Protein AF-A0AAV4QQ43-F1 (afdb_monomer)

Organism: NCBI:txid1538125

Sequence (217 aa):
MLLSSNAGPDELKKLVRGGVPEKLRGRVWSALYRMKVHDMREAKGPNYFQNLCSRTAEAEIPENHKRQISLDLLRTMPNNIQFCDRNSEGIQKMQSVLHAFCLHNPQLGYCQGMNFLVGMMLLFVDAEDAFWCLVAIVERYFPSSYFDQNLIGAQADQELLKDLLRNKLPKISAHLAALDIELSTVTLNWFLSLFIDSVPIEAGKAFSHQRQAELVE

Structure (mmCIF, N/CA/C/O backbone):
data_AF-A0AAV4QQ43-F1
#
_entry.id   AF-A0AAV4QQ43-F1
#
loop_
_atom_site.group_PDB
_atom_site.id
_atom_site.type_symbol
_atom_site.label_atom_id
_atom_site.label_alt_id
_atom_site.label_comp_id
_atom_site.label_asym_id
_atom_site.label_entity_id
_atom_site.label_seq_id
_atom_site.pdbx_PDB_ins_code
_atom_site.Cartn_x
_atom_site.Cartn_y
_atom_site.Cartn_z
_atom_site.occupancy
_atom_site.B_iso_or_equiv
_atom_site.auth_seq_id
_atom_site.auth_comp_id
_atom_site.auth_asym_id
_atom_site.auth_atom_id
_atom_site.pdbx_PDB_model_num
ATOM 1 N N . MET A 1 1 ? -26.957 -2.955 -13.626 1.00 37.84 1 MET A N 1
ATOM 2 C CA . MET A 1 1 ? -26.123 -4.175 -13.697 1.00 37.84 1 MET A CA 1
ATOM 3 C C . MET A 1 1 ? -25.577 -4.486 -12.317 1.00 37.84 1 MET A C 1
ATOM 5 O O . MET A 1 1 ? -24.445 -4.160 -11.984 1.00 37.84 1 MET A O 1
ATOM 9 N N . LEU A 1 2 ? -26.438 -5.033 -11.466 1.00 37.88 2 LEU A N 1
ATOM 10 C CA . LEU A 1 2 ? -25.998 -5.698 -10.247 1.00 37.88 2 LEU A CA 1
ATOM 11 C C . LEU A 1 2 ? -25.352 -7.007 -10.699 1.00 37.88 2 LEU A C 1
ATOM 13 O O . LEU A 1 2 ? -25.897 -7.647 -11.593 1.00 37.88 2 LEU A O 1
ATOM 17 N N . LEU A 1 3 ? -24.184 -7.339 -10.148 1.00 41.16 3 LEU A N 1
ATOM 18 C CA . LEU A 1 3 ? -23.523 -8.624 -10.360 1.00 41.16 3 LEU A CA 1
ATOM 19 C C . LEU A 1 3 ? -24.567 -9.720 -10.114 1.00 41.16 3 LEU A C 1
ATOM 21 O O . LEU A 1 3 ? -24.942 -9.963 -8.968 1.00 41.16 3 LEU A O 1
ATOM 25 N N . SER A 1 4 ? -25.096 -10.309 -11.188 1.00 42.97 4 SER A N 1
ATOM 26 C CA . SER A 1 4 ? -25.900 -11.517 -11.083 1.00 42.97 4 SER A CA 1
ATOM 27 C C . SER A 1 4 ? -25.021 -12.551 -10.402 1.00 42.97 4 SER A C 1
ATOM 29 O O . SER A 1 4 ? -23.839 -12.670 -10.732 1.00 42.97 4 SER A O 1
ATOM 31 N N . SER A 1 5 ? -25.602 -13.267 -9.453 1.00 49.34 5 SER A N 1
ATOM 32 C CA . SER A 1 5 ? -25.013 -14.214 -8.503 1.00 49.34 5 SER A CA 1
ATOM 33 C C . SER A 1 5 ? -24.246 -15.406 -9.112 1.00 49.34 5 SER A C 1
ATOM 35 O O . SER A 1 5 ? -24.021 -16.388 -8.421 1.00 49.34 5 SER A O 1
ATOM 37 N N . ASN A 1 6 ? -23.825 -15.333 -10.378 1.00 51.91 6 ASN A N 1
ATOM 38 C CA . ASN A 1 6 ? -23.130 -16.391 -11.107 1.00 51.91 6 ASN A CA 1
ATOM 39 C C . ASN A 1 6 ? -22.129 -15.881 -12.169 1.00 51.91 6 ASN A C 1
ATOM 41 O O . ASN A 1 6 ? -21.869 -16.566 -13.156 1.00 51.91 6 ASN A O 1
ATOM 45 N N . ALA A 1 7 ? -21.551 -14.684 -12.012 1.00 60.22 7 ALA A N 1
ATOM 46 C CA . ALA A 1 7 ? -20.398 -14.318 -12.840 1.00 60.22 7 ALA A CA 1
ATOM 47 C C . ALA A 1 7 ? -19.213 -15.227 -12.468 1.00 60.22 7 ALA A C 1
ATOM 49 O O . ALA A 1 7 ? -18.654 -15.111 -11.377 1.00 60.22 7 ALA A O 1
ATOM 50 N N . GLY A 1 8 ? -18.857 -16.154 -13.361 1.00 75.50 8 GLY A N 1
ATOM 51 C CA . GLY A 1 8 ? -17.698 -17.024 -13.174 1.00 75.50 8 GLY A CA 1
ATOM 52 C C . GLY A 1 8 ? -16.390 -16.224 -13.048 1.00 75.50 8 GLY A C 1
ATOM 53 O O . GLY A 1 8 ? -16.340 -15.053 -13.445 1.00 75.50 8 GLY A O 1
ATOM 54 N N . PRO A 1 9 ? -15.304 -16.835 -12.535 1.00 81.81 9 PRO A N 1
ATOM 55 C CA . PRO A 1 9 ? -14.030 -16.149 -12.299 1.00 81.81 9 PRO A CA 1
ATOM 56 C C . PRO A 1 9 ? -13.484 -15.386 -13.515 1.00 81.81 9 PRO A C 1
ATOM 58 O O . PRO A 1 9 ? -12.873 -14.331 -13.355 1.00 81.81 9 PRO A O 1
ATOM 61 N N . ASP A 1 10 ? -13.718 -15.889 -14.727 1.00 88.56 10 ASP A N 1
ATOM 62 C CA . ASP A 1 10 ? -13.221 -15.270 -15.958 1.00 88.56 10 ASP A CA 1
ATOM 63 C C . ASP A 1 10 ? -14.037 -14.052 -16.392 1.00 88.56 10 ASP A C 1
ATOM 65 O O . ASP A 1 10 ? -13.456 -13.048 -16.811 1.00 88.56 10 ASP A O 1
ATOM 69 N N . GLU A 1 11 ? -15.357 -14.081 -16.200 1.00 89.56 11 GLU A N 1
ATOM 70 C CA . GLU A 1 11 ? -16.207 -12.916 -16.453 1.00 89.56 11 GLU A CA 1
ATOM 71 C C . GLU A 1 11 ? -15.900 -11.800 -15.449 1.00 89.56 11 GLU A C 1
ATOM 73 O O . GLU A 1 11 ? -15.738 -10.640 -15.827 1.00 89.56 11 GLU A O 1
ATOM 78 N N . LEU A 1 12 ? -15.697 -12.147 -14.173 1.00 87.56 12 LEU A N 1
ATOM 79 C CA . LEU A 1 12 ? -15.273 -11.179 -13.163 1.00 87.56 12 LEU A CA 1
AT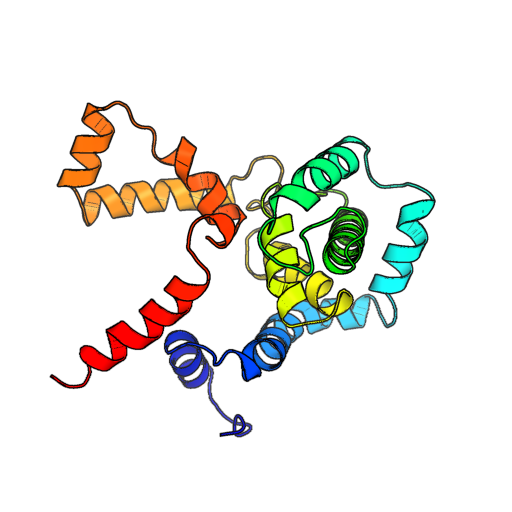OM 80 C C . LEU A 1 12 ? -13.918 -10.547 -13.520 1.00 87.56 12 LEU A C 1
ATOM 82 O O . LEU A 1 12 ? -13.778 -9.325 -13.468 1.00 87.56 12 LEU A O 1
ATOM 86 N N . LYS A 1 13 ? -12.928 -11.351 -13.935 1.00 88.12 13 LYS A N 1
ATOM 87 C CA . LYS A 1 13 ? -11.629 -10.839 -14.407 1.00 88.12 13 LYS A CA 1
ATOM 88 C C . LYS A 1 13 ? -11.791 -9.898 -15.598 1.00 88.12 13 LYS A C 1
ATOM 90 O O . LYS A 1 13 ? -11.116 -8.871 -15.647 1.00 88.12 13 LYS A O 1
ATOM 95 N N . LYS A 1 14 ? -12.653 -10.237 -16.561 1.00 91.25 14 LYS A N 1
ATOM 96 C CA . LYS A 1 14 ? -12.926 -9.405 -17.740 1.00 91.25 14 LYS A CA 1
ATOM 97 C C . LYS A 1 14 ? -13.518 -8.054 -17.336 1.00 91.25 14 LYS A C 1
ATOM 99 O O . LYS A 1 14 ? -12.998 -7.025 -17.759 1.00 91.25 14 LYS A O 1
ATOM 104 N N . LEU A 1 15 ? -14.528 -8.053 -16.466 1.00 90.69 15 LEU A N 1
ATOM 105 C CA . LEU A 1 15 ? -15.160 -6.832 -15.958 1.00 90.69 15 LEU A CA 1
ATOM 106 C C . LEU A 1 15 ? -14.171 -5.953 -15.183 1.00 90.69 15 LEU A C 1
ATOM 108 O O . LEU A 1 15 ? -14.096 -4.754 -15.430 1.00 90.69 15 LEU A O 1
ATOM 112 N N . VAL A 1 16 ? -13.361 -6.539 -14.296 1.00 89.81 16 VAL A N 1
ATOM 113 C CA . VAL A 1 16 ? -12.353 -5.790 -13.524 1.00 89.81 16 VAL A CA 1
ATOM 114 C C . VAL A 1 16 ? -11.288 -5.178 -14.439 1.00 89.81 16 VAL A C 1
ATOM 116 O O . VAL A 1 16 ? -10.926 -4.019 -14.250 1.00 89.81 16 VAL A O 1
ATOM 119 N N . ARG A 1 17 ? -10.825 -5.905 -15.466 1.00 88.62 17 ARG A N 1
ATOM 120 C CA . ARG A 1 17 ? -9.867 -5.388 -16.464 1.00 88.62 17 ARG A CA 1
ATOM 121 C C . ARG A 1 17 ? -10.441 -4.282 -17.348 1.00 88.62 17 ARG A C 1
ATOM 123 O O . ARG A 1 17 ? -9.666 -3.496 -17.880 1.00 88.62 17 ARG A O 1
ATOM 130 N N . GLY A 1 18 ? -11.764 -4.225 -17.505 1.00 89.75 18 GLY A N 1
ATOM 131 C CA . GLY A 1 18 ? -12.458 -3.109 -18.153 1.00 89.75 18 GLY A CA 1
ATOM 132 C C . GLY A 1 18 ? -12.529 -1.843 -17.290 1.00 89.75 18 GLY A C 1
ATOM 133 O O . GLY A 1 18 ? -12.877 -0.780 -17.794 1.00 89.75 18 GLY A O 1
ATOM 134 N N . GLY A 1 19 ? -12.169 -1.944 -16.008 1.00 87.94 19 GLY A N 1
ATOM 135 C CA . GLY A 1 19 ? -12.249 -0.863 -15.036 1.00 87.94 19 GLY A CA 1
ATOM 136 C C . GLY A 1 19 ? -13.518 -0.945 -14.189 1.00 87.94 19 GLY A C 1
ATOM 137 O O . GLY A 1 19 ? -14.623 -1.169 -14.680 1.00 87.94 19 GLY A O 1
ATOM 138 N N . VAL A 1 20 ? -13.363 -0.734 -12.881 1.00 89.19 20 VAL A N 1
ATOM 139 C CA . VAL A 1 20 ? -14.492 -0.675 -11.945 1.00 89.19 20 VAL A CA 1
ATOM 140 C C . VAL A 1 20 ? -14.983 0.775 -11.843 1.00 89.19 20 VAL A C 1
ATOM 142 O O . VAL A 1 20 ? -14.191 1.646 -11.451 1.00 89.19 20 VAL A O 1
ATOM 145 N N . PRO A 1 21 ? -16.271 1.054 -12.143 1.00 91.31 21 PRO A N 1
ATOM 146 C CA . PRO A 1 21 ? -16.844 2.388 -11.994 1.00 91.31 21 PRO A CA 1
ATOM 147 C C . PRO A 1 21 ? -16.651 2.927 -10.580 1.00 91.31 21 PRO A C 1
ATOM 149 O O . PRO A 1 21 ? -16.848 2.198 -9.611 1.00 91.31 21 PRO A O 1
ATOM 152 N N . GLU A 1 22 ? -16.321 4.213 -10.457 1.00 87.38 22 GLU A N 1
ATOM 153 C CA . GLU A 1 22 ? -15.934 4.846 -9.188 1.00 87.38 22 GLU A CA 1
ATOM 154 C C . GLU A 1 22 ? -16.936 4.587 -8.053 1.00 87.38 22 GLU A C 1
ATOM 156 O O . GLU A 1 22 ? -16.565 4.088 -6.995 1.00 87.38 22 GLU A O 1
ATOM 161 N N . LYS A 1 23 ? -18.231 4.781 -8.333 1.00 90.19 23 LYS A N 1
ATOM 162 C CA . LYS A 1 23 ? -19.339 4.553 -7.387 1.00 90.19 23 LYS A CA 1
ATOM 163 C C . LYS A 1 23 ? -19.478 3.100 -6.915 1.00 90.19 23 LYS A C 1
ATOM 165 O O . LYS A 1 23 ? -20.170 2.836 -5.939 1.00 90.19 23 LYS A O 1
ATOM 170 N N . LEU A 1 24 ? -18.877 2.149 -7.630 1.00 92.75 24 LEU A N 1
ATOM 171 C CA . LEU A 1 24 ? -18.920 0.721 -7.315 1.00 92.75 24 LEU A CA 1
ATOM 172 C C . LEU A 1 24 ? -17.616 0.211 -6.692 1.00 92.75 24 LEU A C 1
ATOM 174 O O . LEU A 1 24 ? -17.612 -0.918 -6.203 1.00 92.75 24 LEU A O 1
ATOM 178 N N . ARG A 1 25 ? -16.536 1.008 -6.685 1.00 93.25 25 ARG A N 1
ATOM 179 C CA . ARG A 1 25 ? -15.206 0.583 -6.216 1.00 93.25 25 ARG A CA 1
ATOM 180 C C . ARG A 1 25 ? -15.238 0.072 -4.790 1.00 93.25 25 ARG A C 1
ATOM 182 O O . ARG A 1 25 ? -14.860 -1.074 -4.591 1.00 93.25 25 ARG A O 1
ATOM 189 N N . GLY A 1 26 ? -15.781 0.850 -3.849 1.00 94.19 26 GLY A N 1
ATOM 190 C CA . GLY A 1 26 ? -15.900 0.430 -2.448 1.00 94.19 26 GLY A CA 1
ATOM 191 C C . GLY A 1 26 ? -16.557 -0.946 -2.329 1.00 94.19 26 GLY A C 1
ATOM 192 O O . GLY A 1 26 ? -15.949 -1.887 -1.840 1.00 94.19 26 GLY A O 1
ATOM 193 N N . ARG A 1 27 ? -17.743 -1.131 -2.923 1.00 94.56 27 ARG A N 1
ATOM 194 C CA . ARG A 1 27 ? -18.465 -2.412 -2.850 1.00 94.56 27 ARG A CA 1
ATOM 195 C C . ARG A 1 27 ? -17.717 -3.578 -3.508 1.00 94.56 27 ARG A C 1
ATOM 197 O O . ARG A 1 27 ? -17.680 -4.672 -2.950 1.00 94.56 27 ARG A O 1
ATOM 204 N N . VAL A 1 28 ? -17.181 -3.374 -4.712 1.00 94.25 28 VAL A N 1
ATOM 205 C CA . VAL A 1 28 ? -16.514 -4.437 -5.481 1.00 94.25 28 VAL A CA 1
ATOM 206 C C . VAL A 1 28 ? -15.187 -4.815 -4.833 1.00 94.25 28 VAL A C 1
ATOM 208 O O . VAL A 1 28 ? -14.933 -5.998 -4.626 1.00 94.25 28 VAL A O 1
ATOM 211 N N . TRP A 1 29 ? -14.359 -3.838 -4.471 1.00 94.88 29 TRP A N 1
ATOM 212 C CA . TRP A 1 29 ? -13.074 -4.088 -3.823 1.00 94.88 29 TRP A CA 1
ATOM 213 C C . TRP A 1 29 ? -13.265 -4.728 -2.450 1.00 94.88 29 TRP A C 1
ATOM 215 O O . TRP A 1 29 ? -12.594 -5.722 -2.175 1.00 94.88 29 TRP A O 1
ATOM 225 N N . SER A 1 30 ? -14.249 -4.274 -1.661 1.00 96.19 30 SER A N 1
ATOM 226 C CA . SER A 1 30 ? -14.640 -4.935 -0.411 1.00 96.19 30 SER A CA 1
ATOM 227 C C . SER A 1 30 ? -14.998 -6.392 -0.595 1.00 96.19 30 SER A C 1
ATOM 229 O O . SER A 1 30 ? -14.497 -7.230 0.148 1.00 96.19 30 SER A O 1
ATOM 231 N N . ALA A 1 31 ? -15.800 -6.735 -1.601 1.00 95.06 31 ALA A N 1
ATOM 232 C CA . ALA A 1 31 ? -16.095 -8.137 -1.874 1.00 95.06 31 ALA A CA 1
ATOM 233 C C . ALA A 1 31 ? -14.814 -8.942 -2.176 1.00 95.06 31 ALA A C 1
ATOM 235 O O . ALA A 1 31 ? -14.636 -10.031 -1.636 1.00 95.06 31 ALA A O 1
ATOM 236 N N . LEU A 1 32 ? -13.894 -8.393 -2.978 1.00 93.62 32 LEU A N 1
ATOM 237 C CA . LEU A 1 32 ? -12.661 -9.078 -3.377 1.00 93.62 32 LEU A CA 1
ATOM 238 C C . LEU A 1 32 ? -11.711 -9.347 -2.204 1.00 93.62 32 LEU A C 1
ATOM 240 O O . LEU A 1 32 ? -11.311 -10.496 -2.010 1.00 93.62 32 LEU A O 1
ATOM 244 N N . TYR A 1 33 ? -11.348 -8.330 -1.413 1.00 95.44 33 TYR A N 1
ATOM 245 C CA . TYR A 1 33 ? -10.415 -8.551 -0.302 1.00 95.44 33 TYR A CA 1
ATOM 246 C C . TYR A 1 33 ? -11.069 -9.311 0.854 1.00 95.44 33 TYR A C 1
ATOM 248 O O . TYR A 1 33 ? -10.410 -10.161 1.445 1.00 95.44 33 TYR A O 1
ATOM 256 N N . ARG A 1 34 ? -12.367 -9.110 1.145 1.00 95.88 34 ARG A N 1
ATOM 257 C CA . ARG A 1 34 ? -13.051 -9.843 2.229 1.00 95.88 34 ARG A CA 1
ATOM 258 C C . ARG A 1 34 ? -13.096 -11.345 1.972 1.00 95.88 34 ARG A C 1
ATOM 260 O O . ARG A 1 34 ? -12.961 -12.100 2.925 1.00 95.88 34 ARG A O 1
ATOM 267 N N . MET A 1 35 ? -13.219 -11.784 0.715 1.00 94.44 35 MET A N 1
ATOM 268 C CA . MET A 1 35 ? -13.095 -13.208 0.376 1.00 94.44 35 MET A CA 1
ATOM 269 C C . MET A 1 35 ? -11.704 -13.766 0.705 1.00 94.44 35 MET A C 1
ATOM 271 O O . MET A 1 35 ? -11.591 -14.928 1.076 1.00 94.44 35 MET A O 1
ATOM 275 N N . LYS A 1 36 ? -10.641 -12.962 0.572 1.00 95.81 36 LYS A N 1
ATOM 276 C CA . LYS A 1 36 ? -9.261 -13.399 0.840 1.00 95.81 36 LYS A CA 1
ATOM 277 C C . LYS A 1 36 ? -8.899 -13.478 2.315 1.00 95.81 36 LYS A C 1
ATOM 279 O O . LYS A 1 36 ? -7.996 -14.233 2.651 1.00 95.81 36 LYS A O 1
ATOM 284 N N . VAL A 1 37 ? -9.573 -12.706 3.162 1.00 97.56 37 VAL A N 1
ATOM 285 C CA . VAL A 1 37 ? -9.326 -12.679 4.613 1.00 97.56 37 VAL A CA 1
ATOM 286 C C . VAL A 1 37 ? -10.486 -13.262 5.421 1.00 97.56 37 VAL A C 1
ATOM 288 O O . VAL A 1 37 ? -10.547 -13.048 6.626 1.00 97.56 37 VAL A O 1
ATOM 291 N N . HIS A 1 38 ? -11.430 -13.960 4.782 1.00 96.75 38 HIS A N 1
ATOM 292 C CA . HIS A 1 38 ? -12.645 -14.465 5.431 1.00 96.75 38 HIS A CA 1
ATOM 293 C C . HIS A 1 38 ? -12.333 -15.334 6.654 1.00 96.75 38 HIS A C 1
ATOM 295 O O . HIS A 1 38 ? -12.799 -15.046 7.752 1.00 96.75 38 HIS A O 1
ATOM 301 N N . ASP A 1 39 ? -11.481 -16.339 6.463 1.00 97.50 39 ASP A N 1
ATOM 302 C CA . ASP A 1 39 ? -10.992 -17.252 7.497 1.00 97.50 39 ASP A CA 1
ATOM 303 C C . ASP A 1 39 ? -10.347 -16.505 8.673 1.00 97.50 39 ASP A C 1
ATOM 305 O O . ASP A 1 39 ? -10.613 -16.794 9.838 1.00 97.50 39 ASP A O 1
ATOM 309 N N . MET A 1 40 ? -9.530 -15.492 8.378 1.00 97.31 40 MET A N 1
ATOM 310 C CA . MET A 1 40 ? -8.855 -14.697 9.399 1.00 97.31 40 MET A CA 1
ATOM 311 C C . MET A 1 40 ? -9.832 -13.805 10.167 1.00 97.31 40 MET A C 1
ATOM 313 O O . MET A 1 40 ? -9.714 -13.678 11.384 1.00 97.31 40 MET A O 1
ATOM 317 N N . ARG A 1 41 ? -10.809 -13.201 9.482 1.00 97.00 41 ARG A N 1
ATOM 318 C CA . ARG A 1 41 ? -11.848 -12.381 10.119 1.00 97.00 41 ARG A CA 1
ATOM 319 C C . ARG A 1 41 ? -12.712 -13.217 11.055 1.00 97.00 41 ARG A C 1
ATOM 321 O O . ARG A 1 41 ? -12.979 -12.777 12.169 1.00 97.00 41 ARG A O 1
ATOM 328 N N . GLU A 1 42 ? -13.089 -14.425 10.641 1.00 97.00 42 GLU A N 1
ATOM 329 C CA . GLU A 1 42 ? -13.808 -15.368 11.503 1.00 97.00 42 GLU A CA 1
ATOM 330 C C . GLU A 1 42 ? -12.970 -15.774 12.717 1.00 97.00 42 GLU A C 1
ATOM 332 O O . GLU A 1 42 ? -13.455 -15.708 13.844 1.00 97.00 42 GLU A O 1
ATOM 337 N N . ALA A 1 43 ? -11.694 -16.114 12.512 1.00 97.88 43 ALA A N 1
ATOM 338 C CA . ALA A 1 43 ? -10.804 -16.534 13.591 1.00 97.88 43 ALA A CA 1
ATOM 339 C C . ALA A 1 43 ? -10.509 -15.420 14.612 1.00 97.88 43 ALA A C 1
ATOM 341 O O . ALA A 1 43 ? -10.364 -15.696 15.802 1.00 97.88 43 ALA A O 1
ATOM 342 N N . LYS A 1 44 ? -10.392 -14.161 14.167 1.00 97.19 44 LYS A N 1
ATOM 343 C CA . LYS A 1 44 ? -10.151 -13.007 15.052 1.00 97.19 44 LYS A CA 1
ATOM 344 C C . LYS A 1 44 ? -11.422 -12.501 15.738 1.00 97.19 44 LYS A C 1
ATOM 346 O O . LYS A 1 44 ? -11.321 -11.874 16.791 1.00 97.19 44 LYS A O 1
ATOM 351 N N . GLY A 1 45 ? -12.588 -12.791 15.167 1.00 96.12 45 GLY A N 1
ATOM 352 C CA . GLY A 1 45 ? -13.881 -12.420 15.719 1.00 96.12 45 GLY A CA 1
ATOM 353 C C . GLY A 1 45 ? -14.249 -10.941 15.529 1.00 96.12 45 GLY A C 1
ATOM 354 O O . GLY A 1 45 ? -13.505 -10.157 14.928 1.00 96.12 45 GLY A O 1
ATOM 355 N N . PRO A 1 46 ? -15.436 -10.547 16.022 1.00 94.50 46 PRO A N 1
ATOM 356 C CA . PRO A 1 46 ? -15.932 -9.183 15.898 1.00 94.50 46 PRO A CA 1
ATOM 357 C C . PRO A 1 46 ? -15.092 -8.200 16.722 1.00 94.50 46 PRO A C 1
ATOM 359 O O . PRO A 1 46 ? -14.481 -8.562 17.727 1.00 94.50 46 PRO A O 1
ATOM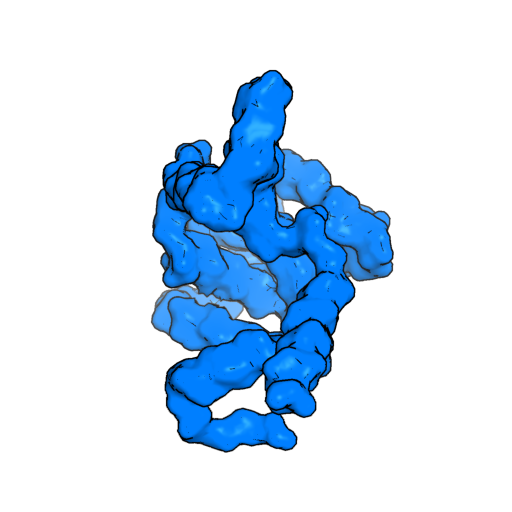 362 N N . ASN A 1 47 ? -15.111 -6.929 16.321 1.00 95.94 47 ASN A N 1
ATOM 363 C CA . ASN A 1 47 ? -14.416 -5.822 16.988 1.00 95.94 47 ASN A CA 1
ATOM 364 C C . ASN A 1 47 ? -12.880 -5.940 17.037 1.00 95.94 47 ASN A C 1
ATOM 366 O O . ASN A 1 47 ? -12.229 -5.223 17.798 1.00 95.94 47 ASN A O 1
ATOM 370 N N . TYR A 1 48 ? -12.275 -6.837 16.250 1.00 97.69 48 TYR A N 1
ATOM 371 C CA . TYR A 1 48 ? -10.828 -7.056 16.276 1.00 97.69 48 TYR A CA 1
ATOM 372 C C . TYR A 1 48 ? -10.036 -5.775 15.986 1.00 97.69 48 TYR A C 1
ATOM 374 O O . TYR A 1 48 ? -9.121 -5.436 16.733 1.00 97.69 48 TYR A O 1
ATOM 382 N N . PHE A 1 49 ? -10.423 -5.025 14.952 1.00 97.50 49 PHE A N 1
ATOM 383 C CA . PHE A 1 49 ? -9.778 -3.760 14.604 1.00 97.50 49 PHE A CA 1
ATOM 384 C C . PHE A 1 49 ? -9.918 -2.714 15.719 1.00 97.50 49 PHE A C 1
ATOM 386 O O . PHE A 1 49 ? -8.946 -2.067 16.093 1.00 97.50 49 PHE A O 1
ATOM 393 N N . GLN A 1 50 ? -11.104 -2.592 16.310 1.00 96.12 50 GLN A N 1
ATOM 394 C CA . GLN A 1 50 ? -11.397 -1.664 17.400 1.00 96.12 50 GLN A CA 1
ATOM 395 C C . GLN A 1 50 ? -10.555 -1.992 18.643 1.00 96.12 50 GLN A C 1
ATOM 397 O O . GLN A 1 50 ? -10.006 -1.085 19.266 1.00 96.12 50 GLN A O 1
ATOM 402 N N . ASN A 1 51 ? -10.387 -3.282 18.950 1.00 95.25 51 ASN A N 1
ATOM 403 C CA . ASN A 1 51 ? -9.521 -3.762 20.029 1.00 95.25 51 ASN A CA 1
ATOM 404 C C . ASN A 1 51 ? -8.033 -3.492 19.754 1.00 95.25 51 ASN A C 1
ATOM 406 O O . ASN A 1 51 ? -7.271 -3.241 20.684 1.00 95.25 51 ASN A O 1
ATOM 410 N N . LEU A 1 52 ? -7.593 -3.548 18.493 1.00 95.25 52 LEU A N 1
ATOM 411 C CA . LEU A 1 52 ? -6.240 -3.119 18.132 1.00 95.25 52 LEU A CA 1
ATOM 412 C C . LEU A 1 52 ? -6.090 -1.610 18.338 1.00 95.25 52 LEU A C 1
ATOM 414 O O . LEU A 1 52 ? -5.134 -1.183 18.978 1.00 95.25 52 LEU A O 1
ATOM 418 N N . CYS A 1 53 ? -7.051 -0.814 17.863 1.00 94.06 53 CYS A N 1
ATOM 419 C CA . CYS A 1 53 ? -7.047 0.641 17.996 1.00 94.06 53 CYS A CA 1
ATOM 420 C C . CYS A 1 53 ? -6.980 1.101 19.457 1.00 94.06 53 CYS A C 1
ATOM 422 O O . CYS A 1 53 ? -6.168 1.972 19.766 1.00 94.06 53 CYS A O 1
ATOM 424 N N . SER A 1 54 ? -7.759 0.507 20.368 1.00 91.31 54 SER A N 1
ATOM 425 C CA . SER A 1 54 ? -7.726 0.874 21.794 1.00 91.31 54 SER A CA 1
ATOM 426 C C . SER A 1 54 ? -6.358 0.627 22.437 1.00 91.31 54 SER A C 1
ATOM 428 O O . SER A 1 54 ? -5.900 1.434 23.240 1.00 91.31 54 SER A O 1
ATOM 430 N N . ARG A 1 55 ? -5.653 -0.426 22.011 1.00 86.81 55 ARG A N 1
ATOM 431 C CA . ARG A 1 55 ? -4.308 -0.770 22.496 1.00 86.81 55 ARG A CA 1
ATOM 432 C C . ARG A 1 55 ? -3.200 0.125 21.942 1.00 86.81 55 ARG A C 1
ATOM 434 O O . ARG A 1 55 ? -2.105 0.152 22.499 1.00 86.81 55 ARG A O 1
ATOM 441 N N . THR A 1 56 ? -3.445 0.869 20.860 1.00 79.81 56 THR A N 1
ATOM 442 C CA . THR A 1 56 ? -2.401 1.717 20.250 1.00 79.81 56 THR A CA 1
ATOM 443 C C . THR A 1 56 ? -1.911 2.836 21.179 1.00 79.81 56 THR A C 1
ATOM 445 O O . THR A 1 56 ? -0.751 3.238 21.070 1.00 79.81 56 THR A O 1
ATOM 448 N N . ALA A 1 57 ? -2.752 3.302 22.111 1.00 65.81 57 ALA A N 1
ATOM 449 C CA . ALA A 1 57 ? -2.437 4.377 23.055 1.00 65.81 57 ALA A CA 1
ATOM 450 C C . ALA A 1 57 ? -1.493 3.953 24.201 1.00 65.81 57 ALA A C 1
ATOM 452 O O . ALA A 1 57 ? -0.772 4.793 24.731 1.00 65.81 57 ALA A O 1
ATOM 453 N N . GLU A 1 58 ? -1.462 2.664 24.556 1.00 60.56 58 GLU A N 1
ATOM 454 C CA . GLU A 1 58 ? -0.751 2.136 25.739 1.00 60.56 58 GLU A CA 1
ATOM 455 C C . GLU A 1 58 ? 0.637 1.531 25.409 1.00 60.56 58 GLU A C 1
ATOM 457 O O . GLU A 1 58 ? 1.412 1.220 26.305 1.00 60.56 58 GLU A O 1
ATOM 462 N N . ALA A 1 59 ? 0.981 1.494 24.113 1.00 61.00 59 ALA A N 1
ATOM 463 C CA . ALA A 1 59 ? 2.291 1.231 23.498 1.00 61.00 59 ALA A CA 1
ATOM 464 C C . ALA A 1 59 ? 2.893 -0.195 23.592 1.00 61.00 59 ALA A C 1
ATOM 466 O O . ALA A 1 59 ? 3.665 -0.516 24.488 1.00 61.00 59 ALA A O 1
ATOM 467 N N . GLU A 1 60 ? 2.698 -0.959 22.505 1.00 71.88 60 GLU A N 1
ATOM 468 C CA . GLU A 1 60 ? 3.540 -2.102 22.078 1.00 71.88 60 GLU A CA 1
ATOM 469 C C . GLU A 1 60 ? 4.140 -1.917 20.660 1.00 71.88 60 GLU A C 1
ATOM 471 O O . GLU A 1 60 ? 4.879 -2.775 20.183 1.00 71.88 60 GLU A O 1
ATOM 476 N N . ILE A 1 61 ? 3.854 -0.805 19.958 1.00 83.44 61 ILE A N 1
ATOM 477 C CA . ILE A 1 61 ? 4.426 -0.542 18.621 1.00 83.44 61 ILE A CA 1
ATOM 478 C C . ILE A 1 61 ? 5.841 0.042 18.774 1.00 83.44 61 ILE A C 1
ATOM 480 O O . ILE A 1 61 ? 5.974 1.091 19.417 1.00 83.44 61 ILE A O 1
ATOM 484 N N . PRO A 1 62 ? 6.873 -0.558 18.149 1.00 86.56 62 PRO A N 1
ATOM 485 C CA . PRO A 1 62 ? 8.228 -0.015 18.139 1.00 86.56 62 PRO A CA 1
ATOM 486 C C . PRO A 1 62 ? 8.301 1.431 17.619 1.00 86.56 62 PRO A C 1
ATOM 488 O O . PRO A 1 62 ? 7.655 1.801 16.634 1.00 86.56 62 PRO A O 1
ATOM 491 N N . GLU A 1 63 ? 9.115 2.260 18.277 1.00 87.81 63 GLU A N 1
ATOM 492 C CA . GLU A 1 63 ? 9.166 3.711 18.042 1.00 87.81 63 GLU A CA 1
ATOM 493 C C . GLU A 1 63 ? 9.620 4.083 16.618 1.00 87.81 63 GLU A C 1
ATOM 495 O O . GLU A 1 63 ? 9.184 5.088 16.056 1.00 87.81 63 GLU A O 1
ATOM 500 N N . ASN A 1 64 ? 10.441 3.240 15.987 1.00 90.06 64 ASN A N 1
ATOM 501 C CA . ASN A 1 64 ? 10.847 3.399 14.590 1.00 90.06 64 ASN A CA 1
ATOM 502 C C . ASN A 1 64 ? 9.642 3.363 13.634 1.00 90.06 64 ASN A C 1
ATOM 504 O O . ASN A 1 64 ? 9.554 4.214 12.749 1.00 90.06 64 ASN A O 1
ATOM 508 N N . HIS A 1 65 ? 8.689 2.443 13.830 1.00 92.75 65 HIS A N 1
ATOM 509 C CA . HIS A 1 65 ? 7.494 2.365 12.985 1.00 92.75 65 HIS A CA 1
ATOM 510 C C . HIS A 1 65 ? 6.566 3.559 13.218 1.00 92.75 65 HIS A C 1
ATOM 512 O O . HIS A 1 65 ? 6.113 4.165 12.250 1.00 92.75 65 HIS A O 1
ATOM 518 N N . LYS A 1 66 ? 6.348 3.968 14.477 1.00 91.25 66 LYS A N 1
ATOM 519 C CA . LYS A 1 66 ? 5.553 5.171 14.796 1.00 91.25 66 LYS A CA 1
ATOM 520 C C . LYS A 1 66 ? 6.127 6.421 14.136 1.00 91.25 66 LYS A C 1
ATOM 522 O O . LYS A 1 66 ? 5.392 7.199 13.524 1.00 91.25 66 LYS A O 1
ATOM 527 N N . ARG A 1 67 ? 7.448 6.601 14.232 1.00 92.12 67 ARG A N 1
ATOM 528 C CA . ARG A 1 67 ? 8.149 7.727 13.613 1.00 92.12 67 ARG A CA 1
ATOM 529 C C . ARG A 1 67 ? 7.986 7.710 12.098 1.00 92.12 67 ARG A C 1
ATOM 531 O O . ARG A 1 67 ? 7.638 8.743 11.531 1.00 92.12 67 ARG A O 1
ATOM 538 N N . GLN A 1 68 ? 8.206 6.563 11.457 1.00 94.31 68 GLN A N 1
ATOM 539 C CA . GLN A 1 68 ? 8.093 6.454 10.004 1.00 94.31 68 GLN A CA 1
ATOM 540 C C . GLN A 1 68 ? 6.660 6.722 9.527 1.00 94.31 68 GLN A C 1
ATOM 542 O O . GLN A 1 68 ? 6.464 7.520 8.614 1.00 94.31 68 GLN A O 1
ATOM 547 N N . ILE A 1 69 ? 5.657 6.149 10.200 1.00 95.44 69 ILE A N 1
ATOM 548 C CA . ILE A 1 69 ? 4.244 6.427 9.921 1.00 95.44 69 ILE A CA 1
ATOM 549 C C . ILE A 1 69 ? 3.980 7.929 10.034 1.00 95.44 69 ILE A C 1
ATOM 551 O O . ILE A 1 69 ? 3.456 8.521 9.096 1.00 95.44 69 ILE A O 1
ATOM 555 N N . SER A 1 70 ? 4.404 8.586 11.121 1.00 92.62 70 SER A N 1
ATOM 556 C CA . SER A 1 70 ? 4.172 10.026 11.292 1.00 92.62 70 SER A CA 1
ATOM 557 C C . SER A 1 70 ? 4.794 10.888 10.188 1.00 92.62 70 SER A C 1
ATOM 559 O O . SER A 1 70 ? 4.246 11.956 9.905 1.00 92.62 70 SER A O 1
ATOM 561 N N . LEU A 1 71 ? 5.929 10.481 9.613 1.00 93.25 71 LEU A N 1
ATOM 562 C CA . LEU A 1 71 ? 6.554 11.177 8.483 1.00 93.25 71 LEU A CA 1
ATOM 563 C C . LEU A 1 71 ? 5.777 10.952 7.179 1.00 93.25 71 LEU A C 1
ATOM 565 O O . LEU A 1 71 ? 5.692 11.853 6.345 1.00 93.25 71 LEU A O 1
ATOM 569 N N . ASP A 1 72 ? 5.179 9.774 7.021 1.00 95.00 72 ASP A N 1
ATOM 570 C CA . ASP A 1 72 ? 4.510 9.363 5.789 1.00 95.00 72 ASP A CA 1
ATOM 571 C C . ASP A 1 72 ? 3.073 9.895 5.671 1.00 95.00 72 ASP A C 1
ATOM 573 O O . ASP A 1 72 ? 2.615 10.184 4.563 1.00 95.00 72 ASP A O 1
ATOM 577 N N . LEU A 1 73 ? 2.380 10.112 6.794 1.00 93.44 73 LEU A N 1
ATOM 578 C CA . LEU A 1 73 ? 0.982 10.567 6.821 1.00 93.44 73 LEU A CA 1
ATOM 579 C C . LEU A 1 73 ? 0.737 11.806 5.939 1.00 93.44 73 LEU A C 1
ATOM 581 O O . LEU A 1 73 ? -0.083 11.760 5.024 1.00 93.44 73 LEU A O 1
ATOM 585 N N . LEU A 1 74 ? 1.483 12.894 6.158 1.00 87.56 74 LEU A N 1
ATOM 586 C CA . LEU A 1 74 ? 1.234 14.179 5.482 1.00 87.56 74 LEU A CA 1
ATOM 587 C C . LEU A 1 74 ? 1.692 14.213 4.018 1.00 87.56 74 LEU A C 1
ATOM 589 O O . LEU A 1 74 ? 1.224 15.047 3.247 1.00 87.56 74 LEU A O 1
ATOM 593 N N . ARG A 1 75 ? 2.586 13.304 3.612 1.00 88.69 75 ARG A N 1
ATOM 594 C CA . ARG A 1 75 ? 3.065 13.210 2.222 1.00 88.69 75 ARG A CA 1
ATOM 595 C C . ARG A 1 75 ? 2.247 12.250 1.354 1.00 88.69 75 ARG A C 1
ATOM 597 O O . ARG A 1 75 ? 2.531 12.136 0.168 1.00 88.69 75 ARG A O 1
ATOM 604 N N . THR A 1 76 ? 1.253 11.562 1.920 1.00 86.56 76 THR A N 1
ATOM 605 C CA . THR A 1 76 ? 0.507 10.498 1.224 1.00 86.56 76 THR A CA 1
ATOM 606 C C . THR A 1 76 ? -0.430 11.041 0.143 1.00 86.56 76 THR A C 1
ATOM 608 O O . THR A 1 76 ? -0.401 10.583 -0.993 1.00 86.56 76 THR A O 1
ATOM 611 N N . MET A 1 77 ? -1.273 12.020 0.477 1.00 83.12 77 MET A N 1
ATOM 612 C CA . MET A 1 77 ? -2.201 12.657 -0.469 1.00 83.12 77 MET A CA 1
ATOM 613 C C . MET A 1 77 ? -2.373 14.142 -0.124 1.00 83.12 77 MET A C 1
ATOM 615 O O . MET A 1 77 ? -3.468 14.567 0.244 1.00 83.12 77 MET A O 1
ATOM 619 N N . PRO A 1 78 ? -1.305 14.953 -0.235 1.00 78.25 78 PRO A N 1
ATOM 620 C CA . PRO A 1 78 ? -1.306 16.330 0.266 1.00 78.25 78 PRO A CA 1
ATOM 621 C C . PRO A 1 78 ? -2.353 17.224 -0.417 1.00 78.25 78 PRO A C 1
ATOM 623 O O . PRO A 1 78 ? -2.854 18.168 0.184 1.00 78.25 78 PRO A O 1
ATOM 626 N N . ASN A 1 79 ? -2.727 16.899 -1.658 1.00 80.38 79 ASN A N 1
ATOM 627 C CA . ASN A 1 79 ? -3.701 17.661 -2.442 1.00 80.38 79 ASN A CA 1
ATOM 628 C C . ASN A 1 79 ? -5.159 17.218 -2.211 1.00 80.38 79 ASN A C 1
ATOM 630 O O . ASN A 1 79 ? -6.071 17.782 -2.814 1.00 80.38 79 ASN A O 1
ATOM 634 N N . ASN A 1 80 ? -5.403 16.199 -1.381 1.00 83.31 80 ASN A N 1
ATOM 635 C CA . ASN A 1 80 ? -6.749 15.726 -1.074 1.00 83.31 80 ASN A CA 1
ATOM 636 C C . ASN A 1 80 ? -7.263 16.378 0.218 1.00 83.31 80 ASN A C 1
ATOM 638 O O . ASN A 1 80 ? -6.612 16.312 1.256 1.00 83.31 80 ASN A O 1
ATOM 642 N N . ILE A 1 81 ? -8.468 16.953 0.171 1.00 81.94 81 ILE A N 1
ATOM 643 C CA . ILE A 1 81 ? -9.094 17.682 1.290 1.00 81.94 81 ILE A CA 1
ATOM 644 C C . ILE A 1 81 ? -9.237 16.814 2.554 1.00 81.94 81 ILE A C 1
ATOM 646 O O . ILE A 1 81 ? -9.152 17.318 3.671 1.00 81.94 81 ILE A O 1
ATOM 650 N N . GLN A 1 82 ? -9.417 15.498 2.411 1.00 83.56 82 GLN A N 1
ATOM 651 C CA . GLN A 1 82 ? -9.523 14.581 3.551 1.00 83.56 82 GLN A CA 1
ATOM 652 C C . GLN A 1 82 ? -8.174 14.305 4.237 1.00 83.56 82 GLN A C 1
ATOM 654 O O . GLN A 1 82 ? -8.163 13.743 5.332 1.00 83.56 82 GLN A O 1
ATOM 659 N N . PHE A 1 83 ? -7.053 14.693 3.620 1.00 86.75 83 PHE A N 1
ATOM 660 C CA . PHE A 1 83 ? -5.692 14.364 4.055 1.00 86.75 83 PHE A CA 1
ATOM 661 C C . PHE A 1 83 ? -4.749 15.579 4.113 1.00 86.75 83 PHE A C 1
ATOM 663 O O . PHE A 1 83 ? -3.552 15.411 4.333 1.00 86.75 83 PHE A O 1
ATOM 670 N N . CYS A 1 84 ? -5.262 16.792 3.896 1.00 80.62 84 CYS A N 1
ATOM 671 C CA . CYS A 1 84 ? -4.436 17.984 3.702 1.00 80.62 84 CYS A CA 1
ATOM 672 C C . CYS A 1 84 ? -3.848 18.572 4.996 1.00 80.62 84 CYS A C 1
ATOM 674 O O . CYS A 1 84 ? -2.890 19.339 4.919 1.00 80.62 84 CYS A O 1
ATOM 676 N N . ASP A 1 85 ? -4.386 18.228 6.170 1.00 86.94 85 ASP A N 1
ATOM 677 C CA . ASP A 1 85 ? -3.894 18.692 7.468 1.00 86.94 85 ASP A CA 1
ATOM 678 C C . ASP A 1 85 ? -3.709 17.533 8.457 1.00 86.94 85 ASP A C 1
ATOM 680 O O . ASP A 1 85 ? -4.392 16.510 8.393 1.00 86.94 85 ASP A O 1
ATOM 684 N N . ARG A 1 86 ? -2.812 17.714 9.434 1.00 85.50 86 ARG A N 1
ATOM 685 C CA . ARG A 1 86 ? -2.566 16.731 10.503 1.00 85.50 86 ARG A CA 1
ATOM 686 C C . ARG A 1 86 ? -3.833 16.384 11.287 1.00 85.50 86 ARG A C 1
ATOM 688 O O . ARG A 1 86 ? -3.952 15.262 11.772 1.00 85.50 86 ARG A O 1
ATOM 695 N N . ASN A 1 87 ? -4.765 17.324 11.404 1.00 87.88 87 ASN A N 1
ATOM 696 C CA . ASN A 1 87 ? -6.019 17.128 12.116 1.00 87.88 87 ASN A CA 1
ATOM 697 C C . ASN A 1 87 ? -7.147 16.623 11.207 1.00 87.88 87 ASN A C 1
ATOM 699 O O . ASN A 1 87 ? -8.241 16.371 11.711 1.00 87.88 87 ASN A O 1
ATOM 703 N N . SER A 1 88 ? -6.913 16.446 9.902 1.00 91.06 88 SER A N 1
ATOM 704 C CA . SER A 1 88 ? -7.920 15.911 8.987 1.00 91.06 88 SER A CA 1
ATOM 705 C C . SER A 1 88 ? -8.321 14.486 9.373 1.00 91.06 88 SER A C 1
ATOM 707 O O . SER A 1 88 ? -7.489 13.654 9.742 1.00 91.06 88 SER A O 1
ATOM 709 N N . GLU A 1 89 ? -9.609 14.179 9.221 1.00 92.12 89 GLU A N 1
ATOM 710 C CA . GLU A 1 89 ? -10.172 12.866 9.553 1.00 92.12 89 GLU A CA 1
ATOM 711 C C . GLU A 1 89 ? -9.463 11.718 8.810 1.00 92.12 89 GLU A C 1
ATOM 713 O O . GLU A 1 89 ? -9.219 10.661 9.392 1.00 92.12 89 GLU A O 1
ATOM 718 N N . GLY A 1 90 ? -9.075 11.923 7.545 1.00 92.69 90 GLY A N 1
ATOM 719 C CA . GLY A 1 90 ? -8.356 10.920 6.759 1.00 92.69 90 GLY A CA 1
ATOM 720 C C . GLY A 1 90 ? -6.965 10.608 7.313 1.00 92.69 90 GLY A C 1
ATOM 721 O O . GLY A 1 90 ? -6.584 9.440 7.349 1.00 92.69 90 GLY A O 1
ATOM 722 N N . ILE A 1 91 ? -6.234 11.610 7.819 1.00 95.12 91 ILE A N 1
ATOM 723 C CA . ILE A 1 91 ? -4.928 11.404 8.469 1.00 95.12 91 ILE A CA 1
ATOM 724 C C . ILE A 1 91 ? -5.084 10.593 9.755 1.00 95.12 91 ILE A C 1
ATOM 726 O O . ILE A 1 91 ? -4.347 9.627 9.955 1.00 95.12 91 ILE A O 1
ATOM 730 N N . GLN A 1 92 ? -6.071 10.927 10.590 1.00 94.94 92 GLN A N 1
ATOM 731 C CA . GLN A 1 92 ? -6.331 10.197 11.834 1.00 94.94 92 GLN A CA 1
ATOM 732 C C . GLN A 1 92 ? -6.712 8.736 11.555 1.00 94.94 92 GLN A C 1
ATOM 734 O O . GLN A 1 92 ? -6.123 7.823 12.132 1.00 94.94 92 GLN A O 1
ATOM 739 N N . LYS A 1 93 ? -7.630 8.497 10.606 1.00 96.62 93 LYS A N 1
ATOM 740 C CA . LYS A 1 93 ? -8.020 7.140 10.186 1.00 96.62 93 LYS A CA 1
ATOM 741 C C . LYS A 1 93 ? -6.837 6.353 9.632 1.00 96.62 93 LYS A C 1
ATOM 743 O O . LYS A 1 93 ? -6.650 5.199 10.009 1.00 96.62 93 LYS A O 1
ATOM 748 N N . MET A 1 94 ? -6.026 6.965 8.770 1.00 97.31 94 MET A N 1
ATOM 749 C CA . MET A 1 94 ? -4.843 6.321 8.197 1.00 97.31 94 MET A CA 1
ATOM 750 C C . MET A 1 94 ? -3.846 5.930 9.287 1.00 97.31 94 MET A C 1
ATOM 752 O O . MET A 1 94 ? -3.357 4.802 9.291 1.00 97.31 94 MET A O 1
ATOM 756 N N . GLN A 1 95 ? -3.600 6.821 10.249 1.00 96.00 95 GLN A N 1
ATOM 757 C CA . GLN A 1 95 ? -2.735 6.536 11.387 1.00 96.00 95 GLN A CA 1
ATOM 758 C C . GLN A 1 95 ? -3.259 5.358 12.215 1.00 96.00 95 GLN A C 1
ATOM 760 O O . GLN A 1 95 ? -2.490 4.445 12.516 1.00 96.00 95 GLN A O 1
ATOM 765 N N . SER A 1 96 ? -4.556 5.336 12.544 1.00 96.31 96 SER A N 1
ATOM 766 C CA . SER A 1 96 ? -5.169 4.226 13.284 1.00 96.31 96 SER A CA 1
ATOM 767 C C . SER A 1 96 ? -5.026 2.895 12.547 1.00 96.31 96 SER A C 1
ATOM 769 O O . SER A 1 96 ? -4.661 1.899 13.166 1.00 96.31 96 SER A O 1
ATOM 771 N N . VAL A 1 97 ? -5.252 2.875 11.230 1.00 98.25 97 VAL A N 1
ATOM 772 C CA . VAL A 1 97 ? -5.112 1.662 10.410 1.00 98.25 97 VAL A CA 1
ATOM 773 C C . VAL A 1 97 ? -3.674 1.153 10.393 1.00 98.25 97 VAL A C 1
ATOM 775 O O . VAL A 1 97 ? -3.447 -0.031 10.639 1.00 98.25 97 VAL A O 1
ATOM 778 N N . LEU A 1 98 ? -2.699 2.030 10.147 1.00 97.75 98 LEU A N 1
ATOM 779 C CA . LEU A 1 98 ? -1.287 1.646 10.084 1.00 97.75 98 LEU A CA 1
ATOM 780 C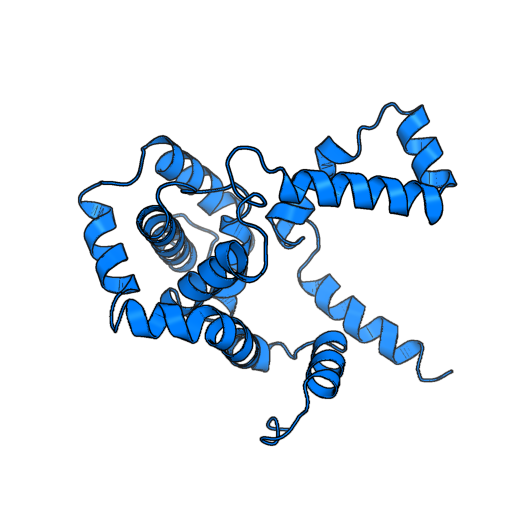 C . LEU A 1 98 ? -0.766 1.176 11.449 1.00 97.75 98 LEU A C 1
ATOM 782 O O . LEU A 1 98 ? -0.074 0.164 11.526 1.00 97.75 98 LEU A O 1
ATOM 786 N N . HIS A 1 99 ? -1.149 1.848 12.537 1.00 96.56 99 HIS A N 1
ATOM 787 C CA . HIS A 1 99 ? -0.812 1.405 13.890 1.00 96.56 99 HIS A CA 1
ATOM 788 C C . HIS A 1 99 ? -1.451 0.054 14.235 1.00 96.56 99 HIS A C 1
ATOM 790 O O . HIS A 1 99 ? -0.773 -0.828 14.764 1.00 96.56 99 HIS A O 1
ATOM 796 N N . ALA A 1 100 ? -2.735 -0.134 13.917 1.00 97.00 100 ALA A N 1
ATOM 797 C CA . ALA A 1 100 ? -3.416 -1.408 14.127 1.00 97.00 100 ALA A CA 1
ATOM 798 C C . ALA A 1 100 ? -2.743 -2.537 13.334 1.00 97.00 100 ALA A C 1
ATOM 800 O O . ALA A 1 100 ? -2.583 -3.638 13.857 1.00 97.00 100 ALA A O 1
ATOM 801 N N . PHE A 1 101 ? -2.285 -2.263 12.110 1.00 97.56 101 PHE A N 1
ATOM 802 C CA . PHE A 1 101 ? -1.538 -3.229 11.310 1.00 97.56 101 PHE A CA 1
ATOM 803 C C . PHE A 1 101 ? -0.202 -3.624 11.955 1.00 97.56 101 PHE A C 1
ATOM 805 O O . PHE A 1 101 ? 0.094 -4.813 12.045 1.00 97.56 101 PHE A O 1
ATOM 812 N N . CYS A 1 102 ? 0.559 -2.674 12.509 1.00 96.19 102 CYS A N 1
ATOM 813 C CA . CYS A 1 102 ? 1.785 -3.005 13.244 1.00 96.19 102 CYS A CA 1
ATOM 814 C C . CYS A 1 102 ? 1.531 -3.909 14.462 1.00 96.19 102 CYS A C 1
ATOM 816 O O . CYS A 1 102 ? 2.368 -4.746 14.781 1.00 96.19 102 CYS A O 1
ATOM 818 N N . LEU A 1 103 ? 0.388 -3.763 15.142 1.00 95.19 103 LEU A N 1
ATOM 819 C CA . LEU A 1 103 ? -0.001 -4.657 16.240 1.00 95.19 103 LEU A CA 1
ATOM 820 C C . LEU A 1 103 ? -0.519 -6.014 15.743 1.00 95.19 103 LEU A C 1
ATOM 822 O O . LEU A 1 103 ? -0.358 -7.027 16.423 1.00 95.19 103 LEU A O 1
ATOM 826 N N . HIS A 1 104 ? -1.157 -6.040 14.574 1.00 95.94 104 HIS A N 1
ATOM 827 C CA . HIS A 1 104 ? -1.623 -7.264 13.932 1.00 95.94 104 HIS A CA 1
ATOM 828 C C . HIS A 1 104 ? -0.455 -8.158 13.506 1.00 95.94 104 HIS A C 1
ATOM 830 O O . HIS A 1 104 ? -0.472 -9.357 13.790 1.00 95.94 104 HIS A O 1
ATOM 836 N N . ASN A 1 105 ? 0.563 -7.561 12.881 1.00 95.75 105 ASN A N 1
ATOM 837 C CA . ASN A 1 105 ? 1.755 -8.246 12.401 1.00 95.75 105 ASN A CA 1
ATOM 838 C C . ASN A 1 105 ? 3.037 -7.529 12.875 1.00 95.75 105 ASN A C 1
ATOM 840 O O . ASN A 1 105 ? 3.656 -6.788 12.109 1.00 95.75 105 ASN A O 1
ATOM 844 N N . PRO A 1 106 ? 3.468 -7.756 14.133 1.00 93.25 106 PRO A N 1
ATOM 845 C CA . PRO A 1 106 ? 4.633 -7.076 14.705 1.00 93.25 106 PRO A CA 1
ATOM 846 C C . PRO A 1 106 ? 5.970 -7.469 14.072 1.00 93.25 106 PRO A C 1
ATOM 848 O O . PRO A 1 106 ? 6.928 -6.710 14.168 1.00 93.25 106 PRO A O 1
ATOM 851 N N . GLN A 1 107 ? 6.055 -8.652 13.450 1.00 92.12 107 GLN A N 1
ATOM 852 C CA . GLN A 1 107 ? 7.284 -9.098 12.784 1.00 92.12 107 GLN A CA 1
ATOM 853 C C . GLN A 1 107 ? 7.578 -8.263 11.536 1.00 92.12 107 GLN A C 1
ATOM 855 O O . GLN A 1 107 ? 8.735 -7.945 11.267 1.00 92.12 107 GLN A O 1
ATOM 860 N N . LEU A 1 108 ? 6.531 -7.897 10.793 1.00 94.88 108 LEU A N 1
ATOM 861 C CA . LEU A 1 108 ? 6.641 -7.024 9.631 1.00 94.88 108 LEU A CA 1
ATOM 862 C C . LEU A 1 108 ? 6.617 -5.549 10.048 1.00 94.88 108 LEU A C 1
ATOM 864 O O . LEU A 1 108 ? 7.466 -4.761 9.633 1.00 94.88 108 LEU A O 1
ATOM 868 N N . GLY A 1 109 ? 5.655 -5.175 10.894 1.00 95.00 109 GLY A N 1
ATOM 869 C CA . GLY A 1 109 ? 5.458 -3.802 11.334 1.00 95.00 109 GLY A CA 1
ATOM 870 C C . GLY A 1 109 ? 4.957 -2.913 10.197 1.00 95.00 109 GLY A C 1
ATOM 871 O O . GLY A 1 109 ? 3.894 -3.154 9.631 1.00 95.00 109 GLY A O 1
ATOM 872 N N . TYR A 1 110 ? 5.700 -1.849 9.899 1.00 96.50 110 TYR A N 1
ATOM 873 C CA . TYR A 1 110 ? 5.376 -0.896 8.837 1.00 96.50 110 TYR A CA 1
ATOM 874 C C . TYR A 1 110 ? 6.444 -0.906 7.743 1.00 96.50 110 TYR A C 1
ATOM 876 O O . TYR A 1 110 ? 7.611 -0.619 8.022 1.00 96.50 110 TYR A O 1
ATOM 884 N N . CYS A 1 111 ? 6.013 -1.160 6.506 1.00 96.06 111 CYS A N 1
ATOM 885 C CA . CYS A 1 111 ? 6.809 -0.979 5.296 1.00 96.06 111 CYS A CA 1
ATOM 886 C C . CYS A 1 111 ? 6.419 0.338 4.611 1.00 96.06 111 CYS A C 1
ATOM 888 O O . CYS A 1 111 ? 5.232 0.635 4.438 1.00 96.06 111 CYS A O 1
ATOM 890 N N . GLN A 1 112 ? 7.412 1.126 4.196 1.00 93.75 112 GLN A N 1
ATOM 891 C CA . GLN A 1 112 ? 7.161 2.354 3.447 1.00 93.75 112 G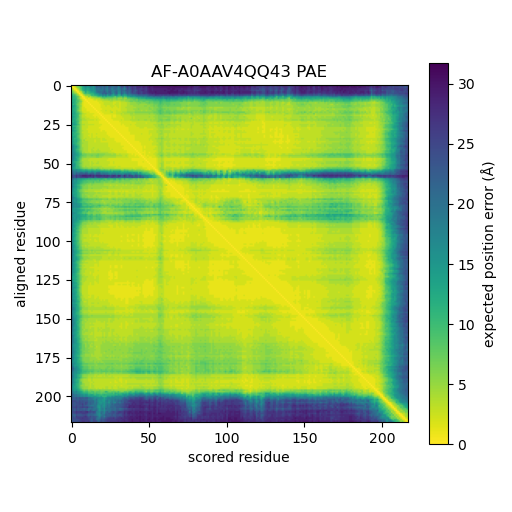LN A CA 1
ATOM 892 C C . GLN A 1 112 ? 6.444 2.032 2.126 1.00 93.75 112 GLN A C 1
ATOM 894 O O . GLN A 1 112 ? 6.882 1.170 1.372 1.00 93.75 112 GLN A O 1
ATOM 899 N N . GLY A 1 113 ? 5.346 2.738 1.849 1.00 94.12 113 GLY A N 1
ATOM 900 C CA . GLY A 1 113 ? 4.450 2.455 0.722 1.00 94.12 113 GLY A CA 1
ATOM 901 C C . GLY A 1 113 ? 3.048 2.054 1.183 1.00 94.12 113 GLY A C 1
ATOM 902 O O . GLY A 1 113 ? 2.059 2.400 0.534 1.00 94.12 113 GLY A O 1
ATOM 903 N N . MET A 1 114 ? 2.931 1.430 2.364 1.00 97.44 114 MET A N 1
ATOM 904 C CA . MET A 1 114 ? 1.641 1.023 2.939 1.00 97.44 114 MET A CA 1
ATOM 905 C C . MET A 1 114 ? 0.696 2.203 3.197 1.00 97.44 114 MET A C 1
ATOM 907 O O . MET A 1 114 ? -0.520 2.060 3.076 1.00 97.44 114 MET A O 1
ATOM 911 N N . ASN A 1 115 ? 1.237 3.382 3.514 1.00 96.88 115 ASN A N 1
ATOM 912 C CA . ASN A 1 115 ? 0.473 4.618 3.674 1.00 96.88 115 ASN A CA 1
ATOM 913 C C . ASN A 1 115 ? -0.368 4.953 2.430 1.00 96.88 115 ASN A C 1
ATOM 915 O O . ASN A 1 115 ? -1.532 5.323 2.570 1.00 96.88 115 ASN A O 1
ATOM 919 N N . PHE A 1 116 ? 0.169 4.755 1.222 1.00 95.81 116 PHE A N 1
ATOM 920 C CA . PHE A 1 116 ? -0.562 5.009 -0.022 1.00 95.81 116 PHE A CA 1
ATOM 921 C C . PHE A 1 116 ? -1.684 3.995 -0.247 1.00 95.81 116 PHE A C 1
ATOM 923 O O . PHE A 1 116 ? -2.776 4.383 -0.661 1.00 95.81 116 PHE A O 1
ATOM 930 N N . LEU A 1 117 ? -1.453 2.722 0.096 1.00 96.88 117 LEU A N 1
ATOM 931 C CA . LEU A 1 117 ? -2.476 1.674 0.023 1.00 96.88 117 LEU A CA 1
ATOM 932 C C . LEU A 1 117 ? -3.670 2.012 0.924 1.00 96.88 117 LEU A C 1
ATOM 934 O O . LEU A 1 117 ? -4.819 2.017 0.479 1.00 96.88 117 LEU A O 1
ATOM 938 N N . VAL A 1 118 ? -3.389 2.345 2.187 1.00 97.88 118 VAL A N 1
ATOM 939 C CA . VAL A 1 118 ? -4.415 2.711 3.171 1.00 97.88 118 VAL A CA 1
ATOM 940 C C . VAL A 1 118 ? -5.115 3.998 2.763 1.00 97.88 118 VAL A C 1
ATOM 942 O O . VAL A 1 118 ? -6.343 4.048 2.748 1.00 97.88 118 VAL A O 1
ATOM 945 N N . GLY A 1 119 ? -4.348 5.025 2.398 1.00 95.06 119 GLY A N 1
ATOM 946 C CA . GLY A 1 119 ? -4.880 6.304 1.959 1.00 95.06 119 GLY A CA 1
ATOM 947 C C . GLY A 1 119 ? -5.860 6.148 0.795 1.00 95.06 119 GLY A C 1
ATOM 948 O O . GLY A 1 119 ? -6.988 6.628 0.880 1.00 95.06 119 GLY A O 1
ATOM 949 N N . MET A 1 120 ? -5.477 5.412 -0.251 1.00 93.88 120 MET A N 1
ATOM 950 C CA . MET A 1 120 ? -6.341 5.159 -1.405 1.00 93.88 120 MET A CA 1
ATOM 951 C C . MET A 1 120 ? -7.629 4.428 -1.017 1.00 93.88 120 MET A C 1
ATOM 953 O O . MET A 1 120 ? -8.705 4.789 -1.491 1.00 93.88 120 MET A O 1
ATOM 957 N N . MET A 1 121 ? -7.553 3.421 -0.144 1.00 95.62 121 MET A N 1
ATOM 958 C CA . MET A 1 121 ? -8.743 2.685 0.288 1.00 95.62 121 MET A CA 1
ATOM 959 C C . MET A 1 121 ? -9.693 3.545 1.126 1.00 95.62 121 MET A C 1
ATOM 961 O O . MET A 1 121 ? -10.905 3.467 0.926 1.00 95.62 121 MET A O 1
ATOM 965 N N . LEU A 1 122 ? -9.172 4.427 1.981 1.00 96.25 122 LEU A N 1
ATOM 966 C CA . LEU A 1 122 ? -9.976 5.340 2.804 1.00 96.25 122 LEU A CA 1
ATOM 967 C C . LEU A 1 122 ? -10.812 6.348 1.992 1.00 96.25 122 LEU A C 1
ATOM 969 O O . LEU A 1 122 ? -11.727 6.954 2.544 1.00 96.25 122 LEU A O 1
ATOM 973 N N . LEU A 1 123 ? -10.554 6.502 0.688 1.00 92.62 123 LEU A N 1
ATOM 974 C CA . LEU A 1 123 ? -11.422 7.269 -0.216 1.00 92.62 123 LEU A CA 1
ATOM 975 C C . LEU A 1 123 ? -12.741 6.548 -0.542 1.00 92.62 123 LEU A C 1
ATOM 977 O O . LEU A 1 123 ? -13.690 7.182 -1.000 1.00 92.62 123 LEU A O 1
ATOM 981 N N . PHE A 1 124 ? -12.804 5.228 -0.351 1.00 94.19 124 PHE A N 1
ATOM 982 C CA . PHE A 1 124 ? -13.922 4.391 -0.805 1.00 94.19 124 PHE A CA 1
ATOM 983 C C . PHE A 1 124 ? -14.567 3.555 0.301 1.00 94.19 124 PHE A C 1
ATOM 985 O O . PHE A 1 124 ? -15.699 3.102 0.115 1.00 94.19 124 PHE A O 1
ATOM 992 N N . VAL A 1 125 ? -13.860 3.307 1.406 1.00 96.31 125 VAL A N 1
ATOM 993 C CA . VAL A 1 125 ? -14.310 2.450 2.514 1.00 96.31 125 VAL A CA 1
ATOM 994 C C . VAL A 1 125 ? -13.953 3.055 3.875 1.00 96.31 125 VAL A C 1
ATOM 996 O O . VAL A 1 125 ? -13.209 4.033 3.957 1.00 96.31 125 VAL A O 1
ATOM 999 N N . ASP A 1 126 ? -14.499 2.487 4.952 1.00 97.38 126 ASP A N 1
ATOM 1000 C CA . ASP A 1 126 ? -14.155 2.890 6.317 1.00 97.38 126 ASP A CA 1
ATOM 1001 C C . ASP A 1 126 ? -12.777 2.360 6.767 1.00 97.38 126 ASP A C 1
ATOM 1003 O O . ASP A 1 126 ? -12.078 1.650 6.041 1.00 97.38 126 ASP A O 1
ATOM 1007 N N . ALA A 1 127 ? -12.359 2.740 7.977 1.00 98.06 127 ALA A N 1
ATOM 1008 C CA . ALA A 1 127 ? -11.048 2.379 8.507 1.00 98.06 127 ALA A CA 1
ATOM 1009 C C . ALA A 1 127 ? -10.886 0.869 8.758 1.00 98.06 127 ALA A C 1
ATOM 1011 O O . ALA A 1 127 ? -9.808 0.330 8.517 1.00 98.06 127 ALA A O 1
ATOM 1012 N N . GLU A 1 128 ? -11.934 0.171 9.204 1.00 98.12 128 GLU A N 1
ATOM 1013 C CA . GLU A 1 128 ? -11.850 -1.272 9.448 1.00 98.12 128 GLU A CA 1
ATOM 1014 C C . GLU A 1 128 ? -11.695 -2.034 8.127 1.00 98.12 128 GLU A C 1
ATOM 1016 O O . GLU A 1 128 ? -10.871 -2.942 8.003 1.00 98.12 128 GLU A O 1
ATOM 1021 N N . ASP A 1 129 ? -12.456 -1.642 7.111 1.00 98.19 129 ASP A N 1
ATOM 1022 C CA . ASP A 1 129 ? -12.346 -2.211 5.778 1.00 98.19 129 ASP A CA 1
ATOM 1023 C C . ASP A 1 129 ? -10.995 -1.895 5.120 1.00 98.19 129 ASP A C 1
ATOM 1025 O O . ASP A 1 129 ? -10.408 -2.776 4.488 1.00 98.19 129 ASP A O 1
ATOM 1029 N N . ALA A 1 130 ? -10.459 -0.684 5.304 1.00 98.56 130 ALA A N 1
ATOM 1030 C CA . ALA A 1 130 ? -9.115 -0.332 4.848 1.00 98.56 130 ALA A CA 1
ATOM 1031 C C . ALA A 1 130 ? -8.031 -1.177 5.545 1.00 98.56 130 ALA A C 1
ATOM 1033 O O . ALA A 1 130 ? -7.101 -1.639 4.883 1.00 98.56 130 ALA A O 1
ATOM 1034 N N . PHE A 1 131 ? -8.179 -1.448 6.847 1.00 98.69 131 PHE A N 1
ATOM 1035 C CA . PHE A 1 131 ? -7.306 -2.355 7.595 1.00 98.69 131 PHE A CA 1
ATOM 1036 C C . PHE A 1 131 ? -7.329 -3.775 7.016 1.00 98.69 131 PHE A C 1
ATOM 1038 O O . PHE A 1 131 ? -6.278 -4.325 6.691 1.00 98.69 131 PHE A O 1
ATOM 1045 N N . TRP A 1 132 ? -8.512 -4.358 6.808 1.00 98.62 132 TRP A N 1
ATOM 1046 C CA . TRP A 1 132 ? -8.618 -5.702 6.231 1.00 98.62 132 TRP A CA 1
ATOM 1047 C C . TRP A 1 132 ? -8.139 -5.771 4.780 1.00 98.62 132 TRP A C 1
ATOM 1049 O O . TRP A 1 132 ? -7.617 -6.803 4.356 1.00 98.62 132 TRP A O 1
ATOM 1059 N N . CYS A 1 133 ? -8.282 -4.684 4.020 1.00 98.56 133 CYS A N 1
ATOM 1060 C CA . CYS A 1 133 ? -7.703 -4.581 2.688 1.00 98.56 133 CYS A CA 1
ATOM 1061 C C . CYS A 1 133 ? -6.169 -4.612 2.741 1.00 98.56 133 CYS A C 1
ATOM 1063 O O . CYS A 1 133 ? -5.560 -5.379 1.996 1.00 98.56 133 CYS A O 1
ATOM 1065 N N . LEU A 1 134 ? -5.553 -3.856 3.658 1.00 98.62 134 LEU A N 1
ATOM 1066 C CA . LEU A 1 134 ? -4.103 -3.874 3.860 1.00 98.62 134 LEU A CA 1
ATOM 1067 C C . LEU A 1 134 ? -3.609 -5.274 4.251 1.00 98.62 134 LEU A C 1
ATOM 1069 O O . LEU A 1 134 ? -2.677 -5.776 3.629 1.00 98.62 134 LEU A O 1
ATOM 1073 N N . VAL A 1 135 ? -4.277 -5.942 5.198 1.00 98.44 135 VAL A N 1
ATOM 1074 C CA . VAL A 1 135 ? -3.969 -7.334 5.582 1.00 98.44 135 VAL A CA 1
ATOM 1075 C C . VAL A 1 135 ? -4.054 -8.273 4.375 1.00 98.44 135 VAL A C 1
ATOM 1077 O O . VAL A 1 135 ? -3.159 -9.084 4.153 1.00 98.44 135 VAL A O 1
ATOM 1080 N N . ALA A 1 136 ? -5.093 -8.144 3.544 1.00 98.38 136 ALA A N 1
ATOM 1081 C CA . ALA A 1 136 ? -5.224 -8.960 2.340 1.00 98.38 136 ALA A CA 1
ATOM 1082 C C . ALA A 1 136 ? -4.069 -8.730 1.352 1.00 98.38 136 ALA A C 1
ATOM 1084 O O . ALA A 1 136 ? -3.537 -9.691 0.799 1.00 98.38 136 ALA A O 1
ATOM 1085 N N . ILE A 1 137 ? -3.673 -7.476 1.125 1.00 97.75 137 ILE A N 1
ATOM 1086 C CA . ILE A 1 137 ? -2.541 -7.137 0.252 1.00 97.75 137 ILE A CA 1
ATOM 1087 C C . ILE A 1 137 ? -1.261 -7.760 0.793 1.00 97.75 137 ILE A C 1
ATOM 1089 O O . ILE A 1 137 ? -0.632 -8.554 0.097 1.00 97.75 137 ILE A O 1
ATOM 1093 N N . VAL A 1 138 ? -0.922 -7.460 2.040 1.00 97.69 138 VAL A N 1
ATOM 1094 C CA . VAL A 1 138 ? 0.385 -7.793 2.603 1.00 97.69 138 VAL A CA 1
ATOM 1095 C C . VAL A 1 138 ? 0.542 -9.289 2.879 1.00 97.69 138 VAL A C 1
ATOM 1097 O O . VAL A 1 138 ? 1.629 -9.822 2.687 1.00 97.69 138 VAL A O 1
ATOM 1100 N N . GLU A 1 139 ? -0.526 -9.981 3.287 1.00 97.25 139 GLU A N 1
ATOM 1101 C CA . GLU A 1 139 ? -0.423 -11.367 3.771 1.00 97.25 139 GLU A CA 1
ATOM 1102 C C . GLU A 1 139 ? -1.062 -12.414 2.851 1.00 97.25 139 GLU A C 1
ATOM 1104 O O . GLU A 1 139 ? -0.829 -13.609 3.033 1.00 97.25 139 GLU A O 1
ATOM 1109 N N . ARG A 1 140 ? -1.903 -12.010 1.886 1.00 96.69 140 ARG A N 1
ATOM 1110 C CA . ARG A 1 140 ? -2.651 -12.956 1.030 1.00 96.69 140 ARG A CA 1
ATOM 1111 C C . ARG A 1 140 ? -2.385 -12.798 -0.458 1.00 96.69 140 ARG A C 1
ATOM 1113 O O . ARG A 1 140 ? -2.441 -13.796 -1.176 1.00 96.69 140 ARG A O 1
ATOM 1120 N N . TYR A 1 141 ? -2.171 -11.577 -0.940 1.00 96.06 141 TYR A N 1
ATOM 1121 C CA . TYR A 1 141 ? -1.909 -11.328 -2.359 1.00 96.06 141 TYR A CA 1
ATOM 1122 C C . TYR A 1 141 ? -0.425 -11.405 -2.707 1.00 96.06 141 TYR A C 1
ATOM 1124 O O . TYR A 1 141 ? -0.095 -11.850 -3.805 1.00 96.06 141 TYR A O 1
ATOM 1132 N N . PHE A 1 142 ? 0.446 -11.017 -1.779 1.00 96.19 142 PHE A N 1
ATOM 1133 C CA . PHE A 1 142 ? 1.891 -11.036 -1.958 1.00 96.19 142 PHE A CA 1
ATOM 1134 C C . PHE A 1 142 ? 2.562 -12.087 -1.062 1.00 96.19 142 PHE A C 1
ATOM 1136 O O . PHE A 1 142 ? 1.999 -12.473 -0.034 1.00 96.19 142 PHE A O 1
ATOM 1143 N N . PRO A 1 143 ? 3.753 -12.587 -1.445 1.00 95.19 143 PRO A N 1
ATOM 1144 C CA . PRO A 1 143 ? 4.541 -13.442 -0.567 1.00 95.19 143 PRO A CA 1
ATOM 1145 C C . PRO A 1 143 ? 4.984 -12.666 0.680 1.00 95.19 143 PRO A C 1
ATOM 1147 O O . PRO A 1 143 ? 5.179 -11.452 0.633 1.00 95.19 143 PRO A O 1
ATOM 1150 N N . SER A 1 144 ? 5.229 -13.376 1.783 1.00 93.69 144 SER A N 1
ATOM 1151 C CA . SER A 1 144 ? 5.643 -12.763 3.056 1.00 93.69 144 SER A CA 1
ATOM 1152 C C . SER A 1 144 ? 6.929 -11.935 2.952 1.00 93.69 144 SER A C 1
ATOM 1154 O O . SER A 1 144 ? 7.136 -11.026 3.745 1.00 93.69 144 SER A O 1
ATOM 1156 N N . SER A 1 145 ? 7.777 -12.222 1.961 1.00 95.38 145 SER A N 1
ATOM 1157 C CA . SER A 1 145 ? 9.029 -11.512 1.687 1.00 95.38 145 SER A CA 1
ATOM 1158 C C . SER A 1 145 ? 8.865 -10.236 0.852 1.00 95.38 145 SER A C 1
ATOM 1160 O O . SER A 1 145 ? 9.861 -9.640 0.445 1.00 95.38 145 SER A O 1
ATOM 1162 N N . TYR A 1 146 ? 7.639 -9.845 0.489 1.00 97.25 146 TYR A N 1
ATOM 1163 C CA . TYR A 1 146 ? 7.417 -8.690 -0.387 1.00 97.25 146 TYR A CA 1
ATOM 1164 C C . TYR A 1 146 ? 7.528 -7.359 0.357 1.00 97.25 146 TYR A C 1
ATOM 1166 O O . TYR A 1 146 ? 8.133 -6.421 -0.147 1.00 97.25 146 TYR A O 1
ATOM 1174 N N . PHE A 1 147 ? 6.966 -7.305 1.566 1.00 96.62 147 PHE A N 1
ATOM 1175 C CA . PHE A 1 147 ? 6.924 -6.115 2.423 1.00 96.62 147 PHE A CA 1
ATOM 1176 C C . PHE A 1 147 ? 7.757 -6.278 3.705 1.00 96.62 147 PHE A C 1
ATOM 1178 O O . PHE A 1 147 ? 7.640 -5.457 4.615 1.00 96.62 147 PHE A O 1
ATOM 1185 N N . ASP A 1 148 ? 8.556 -7.344 3.812 1.00 94.38 148 ASP A N 1
ATOM 1186 C CA . ASP A 1 148 ? 9.463 -7.536 4.946 1.00 94.38 148 ASP A CA 1
ATOM 1187 C C . ASP A 1 148 ? 10.656 -6.565 4.886 1.00 94.38 148 ASP A C 1
ATOM 1189 O O . ASP A 1 148 ? 10.776 -5.734 3.990 1.00 94.38 148 ASP A O 1
ATOM 1193 N N . GLN A 1 149 ? 11.570 -6.659 5.849 1.00 92.38 149 GLN A N 1
ATOM 1194 C CA . GLN A 1 149 ? 12.733 -5.767 5.904 1.00 92.38 149 GLN A CA 1
ATOM 1195 C C . GLN A 1 149 ? 13.716 -5.967 4.739 1.00 92.38 149 GLN A C 1
ATOM 1197 O O . GLN A 1 149 ? 14.495 -5.064 4.441 1.00 92.38 149 GLN A O 1
ATOM 1202 N N . ASN A 1 150 ? 13.694 -7.135 4.092 1.00 94.44 150 ASN A N 1
ATOM 1203 C CA . ASN A 1 150 ? 14.613 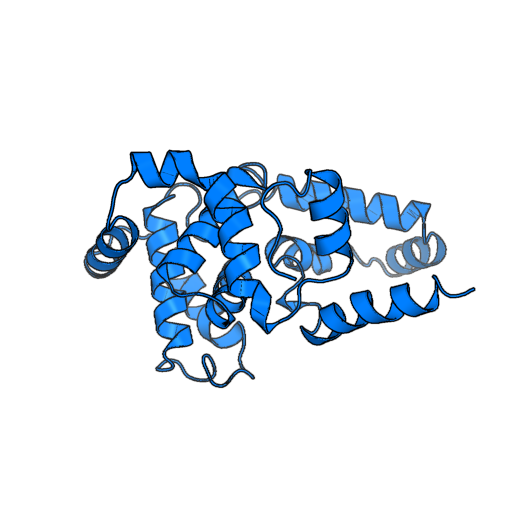-7.479 3.012 1.00 94.44 150 ASN A CA 1
ATOM 1204 C C . ASN A 1 150 ? 14.026 -7.164 1.631 1.00 94.44 150 ASN A C 1
ATOM 1206 O O . ASN A 1 150 ? 14.784 -7.038 0.674 1.00 94.44 150 ASN A O 1
ATOM 1210 N N . LEU A 1 151 ? 12.700 -7.042 1.519 1.00 95.88 151 LEU A N 1
ATOM 1211 C CA . LEU A 1 151 ? 11.967 -6.708 0.298 1.00 95.88 151 LEU A CA 1
ATOM 1212 C C . LEU A 1 151 ? 12.297 -7.644 -0.875 1.00 95.88 151 LEU A C 1
ATOM 1214 O O . LEU A 1 151 ? 12.243 -7.234 -2.034 1.00 95.88 151 LEU A O 1
ATOM 1218 N N . ILE A 1 152 ? 12.641 -8.907 -0.598 1.00 96.44 152 ILE A N 1
ATOM 1219 C CA . ILE A 1 152 ? 13.105 -9.862 -1.619 1.00 96.44 152 ILE A CA 1
ATOM 1220 C C . ILE A 1 152 ? 12.039 -10.080 -2.696 1.00 96.44 152 ILE A C 1
ATOM 1222 O O . ILE A 1 152 ? 12.363 -10.183 -3.876 1.00 96.44 152 ILE A O 1
ATOM 1226 N N . GLY A 1 153 ? 10.760 -10.123 -2.306 1.00 96.31 153 GLY A N 1
ATOM 1227 C CA . GLY A 1 153 ? 9.661 -10.256 -3.262 1.00 96.31 153 GLY A CA 1
ATOM 1228 C C . GLY A 1 153 ? 9.569 -9.059 -4.212 1.00 96.31 153 GLY A C 1
ATOM 1229 O O . GLY A 1 153 ? 9.450 -9.247 -5.419 1.00 96.31 153 GLY A O 1
ATOM 1230 N N . ALA A 1 154 ? 9.689 -7.839 -3.683 1.00 95.81 154 ALA A N 1
ATOM 1231 C CA . ALA A 1 154 ? 9.642 -6.624 -4.491 1.00 95.81 154 ALA A CA 1
ATOM 1232 C C . ALA A 1 154 ? 10.883 -6.489 -5.390 1.00 95.81 154 ALA A C 1
ATOM 1234 O O . ALA A 1 154 ? 10.756 -6.151 -6.563 1.00 95.81 154 ALA A O 1
ATOM 1235 N N . GLN A 1 155 ? 12.075 -6.823 -4.884 1.00 95.38 155 GLN A N 1
ATOM 1236 C CA . GLN A 1 155 ? 13.309 -6.836 -5.677 1.00 95.38 155 GLN A CA 1
ATOM 1237 C C . GLN A 1 155 ? 13.229 -7.824 -6.849 1.00 95.38 155 GLN A C 1
ATOM 1239 O O . GLN A 1 155 ? 13.668 -7.501 -7.951 1.00 95.38 155 GLN A O 1
ATOM 1244 N N . ALA A 1 156 ? 12.618 -8.997 -6.653 1.00 96.19 156 ALA A N 1
ATOM 1245 C CA . ALA A 1 156 ? 12.400 -9.953 -7.738 1.00 96.19 156 ALA A CA 1
ATOM 1246 C C . ALA A 1 156 ? 11.517 -9.370 -8.859 1.00 96.19 156 ALA A C 1
ATOM 1248 O O . ALA A 1 156 ? 11.834 -9.536 -10.038 1.00 96.19 156 ALA A O 1
ATOM 1249 N N . ASP A 1 157 ? 10.458 -8.631 -8.511 1.00 96.00 157 ASP A N 1
ATOM 1250 C CA . ASP A 1 157 ? 9.617 -7.935 -9.495 1.00 96.00 157 ASP A CA 1
ATOM 1251 C C . ASP A 1 157 ? 10.377 -6.813 -10.228 1.00 96.00 157 ASP A C 1
ATOM 1253 O O . ASP A 1 157 ? 10.154 -6.593 -11.423 1.00 96.00 157 ASP A O 1
ATOM 1257 N N . GLN A 1 158 ? 11.316 -6.132 -9.562 1.00 95.06 158 GLN A N 1
ATOM 1258 C CA . GLN A 1 158 ? 12.182 -5.142 -10.215 1.00 95.06 158 GLN A CA 1
ATOM 1259 C C . GLN A 1 158 ? 13.133 -5.777 -11.231 1.00 95.06 158 GLN A C 1
ATOM 1261 O O . GLN A 1 158 ? 13.304 -5.243 -12.329 1.00 95.06 158 GLN A O 1
ATOM 1266 N N . GLU A 1 159 ? 13.726 -6.924 -10.904 1.00 95.25 159 GLU A N 1
ATOM 1267 C CA . GLU A 1 159 ? 14.568 -7.658 -11.851 1.00 95.25 159 GLU A CA 1
ATOM 1268 C C . GLU A 1 159 ? 13.744 -8.160 -13.042 1.00 95.25 159 GLU A C 1
ATOM 1270 O O . GLU A 1 159 ? 14.143 -7.982 -14.195 1.00 95.25 159 GLU A O 1
ATOM 1275 N N . LEU A 1 160 ? 12.526 -8.654 -12.800 1.00 96.06 160 LEU A N 1
ATOM 1276 C CA . LEU A 1 160 ? 11.605 -9.009 -13.878 1.00 96.06 160 LEU A CA 1
ATOM 1277 C C . LEU A 1 160 ? 11.267 -7.800 -14.768 1.00 96.06 160 LEU A C 1
ATOM 1279 O O . LEU A 1 160 ? 11.213 -7.931 -15.993 1.00 96.06 160 LEU A O 1
ATOM 1283 N N . LEU A 1 161 ? 11.067 -6.611 -14.192 1.00 95.50 161 LEU A N 1
ATOM 1284 C CA . LEU A 1 161 ? 10.848 -5.385 -14.961 1.00 95.50 161 LEU A CA 1
ATOM 1285 C C . LEU A 1 161 ? 12.053 -5.052 -15.851 1.00 95.50 161 LEU A C 1
ATOM 1287 O O . LEU A 1 161 ? 11.862 -4.694 -17.016 1.00 95.50 161 LEU A O 1
ATOM 1291 N N . LYS A 1 162 ? 13.283 -5.198 -15.347 1.00 94.44 162 LYS A N 1
ATOM 1292 C CA . LYS A 1 162 ? 14.500 -5.002 -16.151 1.00 94.44 162 LYS A CA 1
ATOM 1293 C C . LYS A 1 162 ? 14.563 -5.987 -17.314 1.00 94.44 162 LYS A C 1
ATOM 1295 O O . LYS A 1 162 ? 14.881 -5.586 -18.435 1.00 94.44 162 LYS A O 1
ATOM 1300 N N . ASP A 1 163 ? 14.235 -7.252 -17.077 1.00 96.00 163 ASP A N 1
ATOM 1301 C CA . ASP A 1 163 ? 14.195 -8.288 -18.112 1.00 96.00 163 ASP A CA 1
ATOM 1302 C C . ASP A 1 163 ? 13.156 -7.957 -19.186 1.00 96.00 163 ASP A C 1
ATOM 1304 O O . ASP A 1 163 ? 13.434 -8.020 -20.388 1.00 96.00 163 ASP A O 1
ATOM 1308 N N . LEU A 1 164 ? 11.958 -7.544 -18.768 1.00 96.88 164 LEU A N 1
ATOM 1309 C CA . LEU A 1 164 ? 10.903 -7.102 -19.675 1.00 96.88 164 LEU A CA 1
ATOM 1310 C C . LEU A 1 164 ? 11.333 -5.875 -20.481 1.00 96.88 164 LEU A C 1
ATOM 1312 O O . LEU A 1 164 ? 11.084 -5.836 -21.685 1.00 96.88 164 LEU A O 1
ATOM 1316 N N . LEU A 1 165 ? 12.015 -4.906 -19.867 1.00 95.81 165 LEU A N 1
ATOM 1317 C CA . LEU A 1 165 ? 12.512 -3.720 -20.558 1.00 95.81 165 LEU A CA 1
ATOM 1318 C C . LEU A 1 165 ? 13.560 -4.086 -21.615 1.00 95.81 165 LEU A C 1
ATOM 1320 O O . LEU A 1 165 ? 13.459 -3.618 -22.748 1.00 95.81 165 LEU A O 1
ATOM 1324 N N . ARG A 1 166 ? 14.511 -4.972 -21.290 1.00 96.12 166 ARG A N 1
ATOM 1325 C CA . ARG A 1 166 ? 15.503 -5.479 -22.255 1.00 96.12 166 ARG A CA 1
ATOM 1326 C C . ARG A 1 166 ? 14.838 -6.170 -23.442 1.00 96.12 166 ARG A C 1
ATOM 1328 O O . ARG A 1 166 ? 15.229 -5.936 -24.581 1.00 96.12 166 ARG A O 1
ATOM 1335 N N . ASN A 1 167 ? 13.808 -6.971 -23.183 1.00 97.31 167 ASN A N 1
ATOM 1336 C CA . ASN A 1 167 ? 13.137 -7.765 -24.211 1.00 97.31 167 ASN A CA 1
ATOM 1337 C C . ASN A 1 167 ? 12.147 -6.959 -25.064 1.00 97.31 167 ASN A C 1
ATOM 1339 O O . ASN A 1 167 ? 12.009 -7.212 -26.259 1.00 97.31 167 ASN A O 1
ATOM 1343 N N . LYS A 1 168 ? 11.407 -6.025 -24.460 1.00 97.56 168 LYS A N 1
ATOM 1344 C CA . LYS A 1 168 ? 10.309 -5.301 -25.121 1.00 97.56 168 LYS A CA 1
ATOM 1345 C C . LYS A 1 168 ? 10.711 -3.912 -25.600 1.00 97.56 168 LYS A C 1
ATOM 1347 O O . LYS A 1 168 ? 10.173 -3.446 -26.599 1.00 97.56 168 LYS A O 1
ATOM 1352 N N . LEU A 1 169 ? 11.644 -3.257 -24.913 1.00 97.06 169 LEU A N 1
ATOM 1353 C CA . LEU A 1 169 ? 12.077 -1.883 -25.181 1.00 97.06 169 LEU A CA 1
ATOM 1354 C C . LEU A 1 169 ? 13.618 -1.778 -25.158 1.00 97.06 169 LEU A C 1
ATOM 1356 O O . LEU A 1 169 ? 14.177 -0.962 -24.417 1.00 97.06 169 LEU A O 1
ATOM 1360 N N . PRO A 1 170 ? 14.334 -2.558 -25.995 1.00 97.12 170 PRO A N 1
ATOM 1361 C CA . PRO A 1 170 ? 15.793 -2.682 -25.930 1.00 97.12 170 PRO A CA 1
ATOM 1362 C C . PRO A 1 170 ? 16.525 -1.348 -26.115 1.00 97.12 170 PRO A C 1
ATOM 1364 O O . PRO A 1 170 ? 17.550 -1.117 -25.482 1.00 97.12 170 PRO A O 1
ATOM 1367 N N . LYS A 1 171 ? 15.979 -0.433 -26.932 1.00 97.88 171 LYS A N 1
ATOM 1368 C CA . LYS A 1 171 ? 16.548 0.912 -27.129 1.00 97.88 171 LYS A CA 1
ATOM 1369 C C . LYS A 1 171 ? 16.554 1.730 -25.835 1.00 97.88 171 LYS A C 1
ATOM 1371 O O . LYS A 1 171 ? 17.547 2.383 -25.539 1.00 97.88 171 LYS A O 1
ATOM 1376 N N . ILE A 1 172 ? 15.463 1.672 -25.065 1.00 95.81 172 ILE A N 1
ATOM 1377 C CA . ILE A 1 172 ? 15.353 2.372 -23.779 1.00 95.81 172 ILE A CA 1
ATOM 1378 C C . ILE A 1 172 ? 16.287 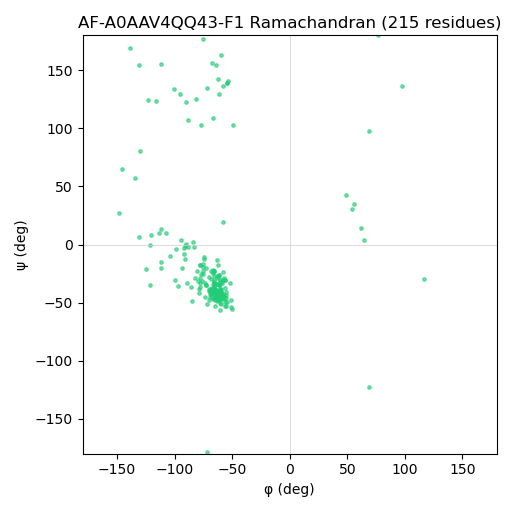1.718 -22.768 1.00 95.81 172 ILE A C 1
ATOM 1380 O O . ILE A 1 172 ? 17.047 2.418 -22.109 1.00 95.81 172 ILE A O 1
ATOM 1384 N N . SER A 1 173 ? 16.294 0.385 -22.697 1.00 95.50 173 SER A N 1
ATOM 1385 C CA . SER A 1 173 ? 17.194 -0.327 -21.789 1.00 95.50 173 SER A CA 1
ATOM 1386 C C . SER A 1 173 ? 18.666 -0.006 -22.055 1.00 95.50 173 SER A C 1
ATOM 1388 O O . SER A 1 173 ? 19.408 0.232 -21.108 1.00 95.50 173 SER A O 1
ATOM 1390 N N . ALA A 1 174 ? 19.090 0.017 -23.322 1.00 95.88 174 ALA A N 1
ATOM 1391 C CA . ALA A 1 174 ? 20.461 0.358 -23.691 1.00 95.88 174 ALA A CA 1
ATOM 1392 C C . ALA A 1 174 ? 20.796 1.818 -23.356 1.00 95.88 174 ALA A C 1
ATOM 1394 O O . ALA A 1 174 ? 21.901 2.105 -22.908 1.00 95.88 174 ALA A O 1
ATOM 1395 N N . HIS A 1 175 ? 19.842 2.734 -23.537 1.00 96.69 175 HIS A N 1
ATOM 1396 C CA . HIS A 1 175 ? 20.034 4.140 -23.201 1.00 96.69 175 HIS A CA 1
ATOM 1397 C C . HIS A 1 175 ? 20.175 4.369 -21.690 1.00 96.69 175 HIS A C 1
ATOM 1399 O O . HIS A 1 175 ? 21.092 5.068 -21.276 1.00 96.69 175 HIS A O 1
ATOM 1405 N N . LEU A 1 176 ? 19.324 3.741 -20.870 1.00 94.75 176 LEU A N 1
ATOM 1406 C CA . LEU A 1 176 ? 19.436 3.809 -19.408 1.00 94.75 176 LEU A CA 1
ATOM 1407 C C . LEU A 1 176 ? 20.772 3.237 -18.922 1.00 94.75 176 LEU A C 1
ATOM 1409 O O . LEU A 1 176 ? 21.431 3.861 -18.097 1.00 94.75 176 LEU A O 1
ATOM 1413 N N . ALA A 1 177 ? 21.205 2.104 -19.487 1.00 93.56 177 ALA A N 1
ATOM 1414 C CA . ALA A 1 177 ? 22.502 1.508 -19.170 1.00 93.56 177 ALA A CA 1
ATOM 1415 C C . ALA A 1 177 ? 23.679 2.413 -19.575 1.00 93.56 177 ALA A C 1
ATOM 1417 O O . ALA A 1 177 ? 24.637 2.545 -18.823 1.00 93.56 177 ALA A O 1
ATOM 1418 N N . ALA A 1 178 ? 23.604 3.081 -20.732 1.00 96.75 178 ALA A N 1
ATOM 1419 C CA . ALA A 1 178 ? 24.635 4.025 -21.173 1.00 96.75 178 ALA A CA 1
ATOM 1420 C C . ALA A 1 178 ? 24.741 5.274 -20.278 1.00 96.75 178 ALA A C 1
ATOM 1422 O O . ALA A 1 178 ? 25.782 5.927 -20.265 1.00 96.75 178 ALA A O 1
ATOM 1423 N N . LEU A 1 179 ? 23.672 5.605 -19.551 1.00 96.31 179 LEU A N 1
ATOM 1424 C CA . LEU A 1 179 ? 23.623 6.699 -18.581 1.00 96.31 179 LEU A CA 1
ATOM 1425 C C . LEU A 1 179 ? 23.913 6.247 -17.140 1.00 96.31 179 LEU A C 1
ATOM 1427 O O . LEU A 1 179 ? 23.809 7.071 -16.236 1.00 96.31 179 LEU A O 1
ATOM 1431 N N . ASP A 1 180 ? 24.242 4.969 -16.926 1.00 94.06 180 ASP A N 1
ATOM 1432 C CA . ASP A 1 180 ? 24.446 4.371 -15.598 1.00 94.06 180 ASP A CA 1
ATOM 1433 C C . ASP A 1 180 ? 23.230 4.545 -14.661 1.00 94.06 180 ASP A C 1
ATOM 1435 O O . ASP A 1 180 ? 23.345 4.744 -13.452 1.00 94.06 180 ASP A O 1
ATOM 1439 N N . ILE A 1 181 ? 22.018 4.507 -15.234 1.00 92.88 181 ILE A N 1
ATOM 1440 C CA . ILE A 1 181 ? 20.767 4.627 -14.478 1.00 92.88 181 ILE A CA 1
ATOM 1441 C C . ILE A 1 181 ? 20.320 3.243 -14.015 1.00 92.88 181 ILE A C 1
ATOM 1443 O O . ILE A 1 181 ? 19.781 2.443 -14.785 1.00 92.88 181 ILE A O 1
ATOM 1447 N N . GLU A 1 182 ? 20.472 2.996 -12.718 1.00 90.88 182 GLU A N 1
ATOM 1448 C CA . GLU A 1 182 ? 20.016 1.772 -12.068 1.00 90.88 182 GLU A CA 1
ATOM 1449 C C . GLU A 1 182 ? 18.493 1.800 -11.849 1.00 90.88 182 GLU A C 1
ATOM 1451 O O . GLU A 1 182 ? 17.991 2.447 -10.925 1.00 90.88 182 GLU A O 1
ATOM 1456 N N . LEU A 1 183 ? 17.737 1.083 -12.690 1.00 89.44 183 LEU A N 1
ATOM 1457 C CA . LEU A 1 183 ? 16.266 1.086 -12.673 1.00 89.44 183 LEU A CA 1
ATOM 1458 C C . LEU A 1 183 ? 15.689 0.692 -11.304 1.00 89.44 183 LEU A C 1
ATOM 1460 O O . LEU A 1 183 ? 14.625 1.189 -10.915 1.00 89.44 183 LEU A O 1
ATOM 1464 N N . SER A 1 184 ? 16.386 -0.159 -10.546 1.00 87.69 184 SER A N 1
ATOM 1465 C CA . SER A 1 184 ? 15.908 -0.579 -9.230 1.00 87.69 184 SER A CA 1
ATOM 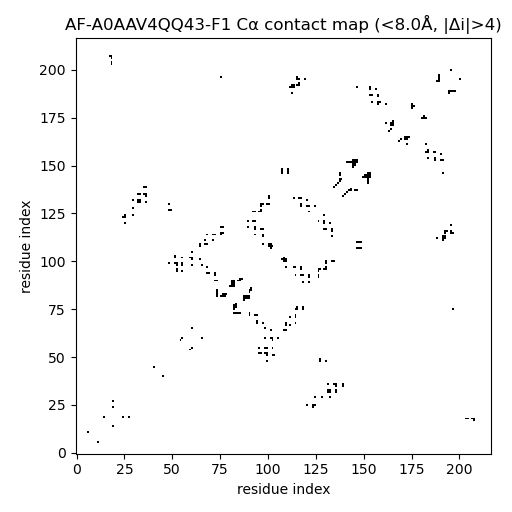1466 C C . SER A 1 184 ? 15.867 0.565 -8.206 1.00 87.69 184 SER A C 1
ATOM 1468 O O . SER A 1 184 ? 15.066 0.525 -7.274 1.00 87.69 184 SER A O 1
ATOM 1470 N N . THR A 1 185 ? 16.647 1.633 -8.394 1.00 85.12 185 THR A N 1
ATOM 1471 C CA . THR A 1 185 ? 16.629 2.798 -7.485 1.00 85.12 185 THR A CA 1
ATOM 1472 C C . THR A 1 185 ? 15.343 3.618 -7.583 1.00 85.12 185 THR A C 1
ATOM 1474 O O . THR A 1 185 ? 14.927 4.233 -6.605 1.00 85.12 185 THR A O 1
ATOM 1477 N N . VAL A 1 186 ? 14.691 3.608 -8.748 1.00 86.50 186 VAL A N 1
ATOM 1478 C CA . VAL A 1 186 ? 13.489 4.413 -9.018 1.00 86.50 186 VAL A CA 1
ATOM 1479 C C . VAL A 1 186 ? 12.216 3.595 -8.823 1.00 86.50 186 VAL A C 1
ATOM 1481 O O . VAL A 1 186 ? 11.199 4.107 -8.362 1.00 86.50 186 VAL A O 1
ATOM 1484 N N . THR A 1 187 ? 12.261 2.313 -9.179 1.00 91.88 187 THR A N 1
ATOM 1485 C CA . THR A 1 187 ? 11.048 1.506 -9.368 1.00 91.88 187 THR A CA 1
ATOM 1486 C C . THR A 1 187 ? 10.581 0.768 -8.121 1.00 91.88 187 THR A C 1
ATOM 1488 O O . THR A 1 187 ? 9.451 0.295 -8.105 1.00 91.88 187 THR A O 1
ATOM 1491 N N . L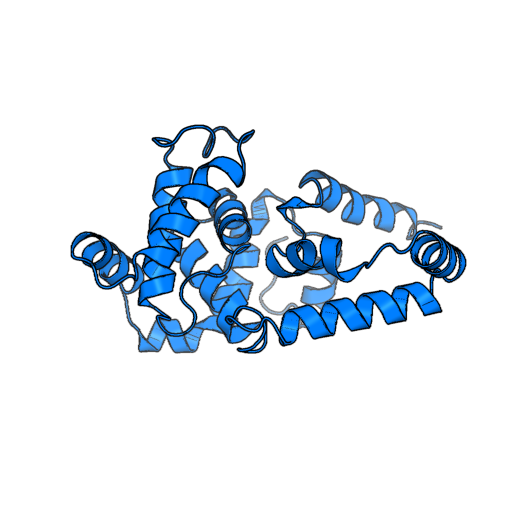EU A 1 188 ? 11.390 0.691 -7.057 1.00 92.00 188 LEU A N 1
ATOM 1492 C CA . LEU A 1 188 ? 11.046 -0.110 -5.873 1.00 92.00 188 LEU A CA 1
ATOM 1493 C C . LEU A 1 188 ? 9.757 0.408 -5.243 1.00 92.00 188 LEU A C 1
ATOM 1495 O O . LEU A 1 188 ? 8.821 -0.341 -4.976 1.00 92.00 188 LEU A O 1
ATOM 1499 N N . ASN A 1 189 ? 9.692 1.725 -5.086 1.00 90.44 189 ASN A N 1
ATOM 1500 C CA . ASN A 1 189 ? 8.538 2.385 -4.511 1.00 90.44 189 ASN A CA 1
ATOM 1501 C C . ASN A 1 189 ? 7.283 2.243 -5.393 1.00 90.44 189 ASN A C 1
ATOM 1503 O O . ASN A 1 189 ? 6.188 2.188 -4.849 1.00 90.44 189 ASN A O 1
ATOM 1507 N N . TRP A 1 190 ? 7.423 2.086 -6.720 1.00 93.38 190 TRP A N 1
ATOM 1508 C CA . TRP A 1 190 ? 6.282 1.816 -7.608 1.00 93.38 190 TRP A CA 1
ATOM 1509 C C . TRP A 1 190 ? 5.599 0.494 -7.253 1.00 93.38 190 TRP A C 1
ATOM 1511 O O . TRP A 1 190 ? 4.375 0.411 -7.244 1.00 93.38 190 TRP A O 1
ATOM 1521 N N . PHE A 1 191 ? 6.382 -0.534 -6.930 1.00 93.81 191 PHE A N 1
ATOM 1522 C CA . PHE A 1 191 ? 5.851 -1.833 -6.527 1.00 93.81 191 PHE A CA 1
ATOM 1523 C C . PHE A 1 191 ? 5.274 -1.795 -5.109 1.00 93.81 191 PHE A C 1
ATOM 1525 O O . PHE A 1 191 ? 4.154 -2.253 -4.895 1.00 93.81 191 PHE A O 1
ATOM 1532 N N . LEU A 1 192 ? 5.979 -1.182 -4.151 1.00 94.00 192 LEU A N 1
ATOM 1533 C CA . LEU A 1 192 ? 5.518 -1.109 -2.757 1.00 94.00 192 LEU A CA 1
ATOM 1534 C C . LEU A 1 192 ? 4.236 -0.278 -2.586 1.00 94.00 192 LEU A C 1
ATOM 1536 O O . LEU A 1 192 ? 3.397 -0.609 -1.749 1.00 94.00 192 LEU A O 1
ATOM 1540 N N . SER A 1 193 ? 4.059 0.778 -3.384 1.00 93.56 193 SER A N 1
ATOM 1541 C CA . SER A 1 193 ? 2.855 1.619 -3.377 1.00 93.56 193 SER A CA 1
ATOM 1542 C C . SER A 1 193 ? 1.767 1.135 -4.344 1.00 93.56 193 SER A C 1
ATOM 1544 O O . SER A 1 193 ? 0.722 1.777 -4.452 1.00 93.56 193 SER A O 1
ATOM 1546 N N . LEU A 1 194 ? 1.995 0.032 -5.071 1.00 93.38 194 LEU A N 1
ATOM 1547 C CA . LEU A 1 194 ? 1.147 -0.428 -6.179 1.00 93.38 194 LEU A CA 1
ATOM 1548 C C . LEU A 1 194 ? 0.825 0.694 -7.182 1.00 93.38 194 LEU A C 1
ATOM 1550 O O . LEU A 1 194 ? -0.306 0.828 -7.652 1.00 93.38 194 LEU A O 1
ATOM 1554 N N . PHE A 1 195 ? 1.839 1.497 -7.508 1.00 90.75 195 PHE A N 1
ATOM 1555 C CA . PHE A 1 195 ? 1.818 2.632 -8.433 1.00 90.75 195 PHE A CA 1
ATOM 1556 C C . PHE A 1 195 ? 0.932 3.812 -8.008 1.00 90.75 195 PHE A C 1
ATOM 1558 O O . PHE A 1 195 ? 0.835 4.786 -8.755 1.00 90.75 195 PHE A O 1
ATOM 1565 N N . ILE A 1 196 ? 0.319 3.774 -6.820 1.00 89.00 196 ILE A N 1
ATOM 1566 C CA . ILE A 1 196 ? -0.639 4.792 -6.356 1.00 89.00 196 ILE A CA 1
ATOM 1567 C C . ILE A 1 196 ? -0.000 6.181 -6.260 1.00 89.00 196 ILE A C 1
ATOM 1569 O O . ILE A 1 196 ? -0.657 7.181 -6.534 1.00 89.00 196 ILE A O 1
ATOM 1573 N N . ASP A 1 197 ? 1.274 6.252 -5.886 1.00 84.31 197 ASP A N 1
ATOM 1574 C CA . ASP A 1 197 ? 1.997 7.518 -5.729 1.00 84.31 197 ASP A CA 1
ATOM 1575 C C . ASP A 1 197 ? 2.745 7.975 -6.987 1.00 84.31 197 ASP A C 1
ATOM 1577 O O . ASP A 1 197 ? 3.268 9.086 -7.038 1.00 84.31 197 ASP A O 1
ATOM 1581 N N . SER A 1 198 ? 2.793 7.115 -8.001 1.00 82.25 198 SER A N 1
ATOM 1582 C CA . SER A 1 198 ? 3.609 7.299 -9.201 1.00 82.25 198 SER A CA 1
ATOM 1583 C C . SER A 1 198 ? 2.757 7.541 -10.447 1.00 82.25 198 SER A C 1
ATOM 1585 O O . SER A 1 198 ? 3.239 8.089 -11.438 1.00 82.25 198 SER A O 1
ATOM 1587 N N . VAL A 1 199 ? 1.480 7.156 -10.405 1.00 77.12 199 VAL A N 1
ATOM 1588 C CA . VAL A 1 199 ? 0.526 7.286 -11.506 1.00 77.12 199 VAL A CA 1
ATOM 1589 C C . VAL A 1 199 ? -0.682 8.096 -11.020 1.00 77.12 199 VAL A C 1
ATOM 1591 O O . VAL A 1 199 ? -1.312 7.697 -10.041 1.00 77.12 199 VAL A O 1
ATOM 1594 N N . PRO A 1 200 ? -1.054 9.208 -11.690 1.00 67.69 200 PRO A N 1
ATOM 1595 C CA . PRO A 1 200 ? -2.249 9.967 -11.327 1.00 67.69 200 PRO A CA 1
ATOM 1596 C C . PRO A 1 200 ? -3.486 9.065 -11.282 1.00 67.69 200 PRO A C 1
ATOM 1598 O O . PRO A 1 200 ? -3.670 8.211 -12.154 1.00 67.69 200 PRO A O 1
ATOM 1601 N N . ILE A 1 201 ? -4.374 9.270 -10.307 1.00 60.00 201 ILE A N 1
ATOM 1602 C CA . ILE A 1 201 ? -5.597 8.464 -10.132 1.00 60.00 201 ILE A CA 1
ATOM 1603 C C . ILE A 1 201 ? -6.469 8.502 -11.408 1.00 60.00 201 ILE A C 1
ATOM 1605 O O . ILE A 1 201 ? -7.170 7.539 -11.739 1.00 60.00 201 ILE A O 1
ATOM 1609 N N . GLU A 1 202 ? -6.386 9.591 -12.174 1.00 56.00 202 GLU A N 1
ATOM 1610 C CA . GLU A 1 202 ? -7.035 9.793 -13.468 1.00 56.00 202 GLU A CA 1
ATOM 1611 C C . GLU A 1 202 ? -6.472 8.895 -14.575 1.00 56.00 202 GLU A C 1
ATOM 1613 O O . GLU A 1 202 ? -7.222 8.495 -15.464 1.00 56.00 202 GLU A O 1
ATOM 1618 N N . ALA A 1 203 ? -5.196 8.508 -14.531 1.00 47.50 203 ALA A N 1
ATOM 1619 C CA . ALA A 1 203 ? -4.622 7.601 -15.524 1.00 47.50 203 ALA A CA 1
ATOM 1620 C C . ALA A 1 203 ? -5.231 6.188 -15.422 1.00 47.50 203 ALA A C 1
ATOM 1622 O O . ALA A 1 203 ? -5.377 5.505 -16.435 1.00 47.50 203 ALA A O 1
ATOM 1623 N N . GLY A 1 204 ? -5.748 5.799 -14.248 1.00 46.84 204 GLY A N 1
ATOM 1624 C CA . GLY A 1 204 ? -6.615 4.624 -14.109 1.00 46.84 204 GLY A CA 1
ATOM 1625 C C . GLY A 1 204 ? -7.923 4.719 -14.916 1.00 46.84 204 GLY A C 1
ATOM 1626 O O . GLY A 1 204 ? -8.459 3.692 -15.326 1.00 46.84 204 GLY A O 1
ATOM 1627 N N . LYS A 1 205 ? -8.423 5.935 -15.195 1.00 39.47 205 LYS A N 1
ATOM 1628 C CA . LYS A 1 205 ? -9.564 6.187 -16.101 1.00 39.47 205 LYS A CA 1
ATOM 1629 C C . LYS A 1 205 ? -9.134 6.138 -17.579 1.00 39.47 205 LYS A C 1
ATOM 1631 O O . LYS A 1 205 ? -9.916 5.715 -18.430 1.00 39.47 205 LYS A O 1
ATOM 1636 N N . ALA A 1 206 ? -7.893 6.512 -17.899 1.00 37.53 206 ALA A N 1
ATOM 1637 C CA . ALA A 1 206 ? -7.362 6.472 -19.267 1.00 37.53 206 ALA A CA 1
ATOM 1638 C C . ALA A 1 206 ? -7.166 5.034 -19.785 1.00 37.53 206 ALA A C 1
ATOM 1640 O O . ALA A 1 206 ? -7.546 4.745 -20.920 1.00 37.53 206 ALA A O 1
ATOM 1641 N N . PHE A 1 207 ? -6.700 4.106 -18.936 1.00 40.03 207 PHE A N 1
ATOM 1642 C CA . PHE A 1 207 ? -6.592 2.684 -19.300 1.00 40.03 207 PHE A CA 1
ATOM 1643 C C . PHE A 1 207 ? -7.946 2.041 -19.656 1.00 40.03 207 PHE A C 1
ATOM 1645 O O . PHE A 1 207 ? -7.987 1.140 -20.494 1.00 40.03 207 PHE A O 1
ATOM 1652 N N . SER A 1 208 ? -9.061 2.515 -19.080 1.00 37.50 208 SER A N 1
ATOM 1653 C CA . SER A 1 208 ? -10.407 2.054 -19.461 1.00 37.50 208 SER A CA 1
ATOM 1654 C C . SER A 1 208 ? -10.924 2.665 -20.769 1.00 37.50 208 SER A C 1
ATOM 1656 O O .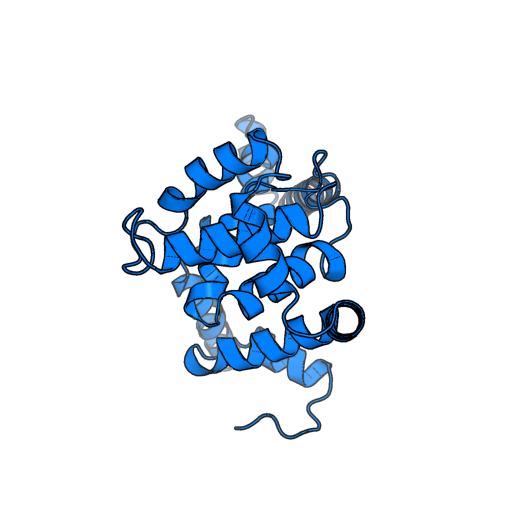 SER A 1 208 ? -11.685 2.011 -21.479 1.00 37.50 208 SER A O 1
ATOM 1658 N N . HIS A 1 209 ? -10.499 3.883 -21.123 1.00 35.25 209 HIS A N 1
ATOM 1659 C CA . HIS A 1 209 ? -10.956 4.560 -22.341 1.00 35.25 209 HIS A CA 1
ATOM 1660 C C . HIS A 1 209 ? -10.151 4.175 -23.590 1.00 35.25 209 HIS A C 1
ATOM 1662 O O . HIS A 1 209 ? -10.747 4.010 -24.652 1.00 35.25 209 HIS A O 1
ATOM 1668 N N . GLN A 1 210 ? -8.834 3.956 -23.485 1.00 34.81 210 GLN A N 1
ATOM 1669 C CA . GLN A 1 210 ? -8.011 3.585 -24.648 1.00 34.81 210 GLN A CA 1
ATOM 1670 C C . GLN A 1 210 ? -8.367 2.206 -25.230 1.00 34.81 210 GLN A C 1
ATOM 1672 O O . GLN A 1 210 ? -8.351 2.042 -26.444 1.00 34.81 210 GLN A O 1
ATOM 1677 N N . ARG A 1 211 ? -8.809 1.238 -24.413 1.00 40.47 211 ARG A N 1
ATOM 1678 C CA . ARG A 1 211 ? -9.243 -0.081 -24.921 1.00 40.47 211 ARG A CA 1
ATOM 1679 C C . ARG A 1 211 ? -10.632 -0.115 -25.552 1.00 40.47 211 ARG A C 1
ATOM 1681 O O . ARG A 1 211 ? -10.932 -1.068 -26.261 1.00 40.47 211 ARG A O 1
ATOM 1688 N N . GLN A 1 212 ? -11.486 0.878 -25.302 1.00 35.00 212 GLN A N 1
ATOM 1689 C CA . GLN A 1 212 ? -12.765 0.971 -26.014 1.00 35.00 212 GLN A CA 1
ATOM 1690 C C . GLN A 1 212 ? -12.585 1.474 -27.452 1.00 35.00 212 GLN A C 1
ATOM 1692 O O . GLN A 1 212 ? -13.427 1.171 -28.287 1.00 35.00 212 GLN A O 1
ATOM 1697 N N . ALA A 1 213 ? -11.487 2.177 -27.753 1.00 35.91 213 ALA A N 1
ATOM 1698 C CA . ALA A 1 213 ? -11.161 2.593 -29.116 1.00 35.91 213 ALA A CA 1
ATOM 1699 C C . ALA A 1 213 ? -10.579 1.444 -29.964 1.00 35.91 213 ALA A C 1
ATOM 1701 O O . ALA A 1 213 ? -10.878 1.358 -31.145 1.00 35.91 213 ALA A O 1
ATOM 1702 N N . GLU A 1 214 ? -9.829 0.515 -29.361 1.00 35.22 214 GLU A N 1
ATOM 1703 C CA . GLU A 1 214 ? -9.198 -0.619 -30.069 1.00 35.22 214 GLU A CA 1
ATOM 1704 C C . GLU A 1 214 ? -10.130 -1.828 -30.305 1.00 35.22 214 GLU A C 1
ATOM 1706 O O . GLU A 1 214 ? -9.718 -2.816 -30.899 1.00 35.22 214 GLU A O 1
ATOM 1711 N N . LEU A 1 215 ? -11.379 -1.787 -29.824 1.00 35.66 215 LEU A N 1
ATOM 1712 C CA . LEU A 1 215 ? -12.388 -2.842 -30.038 1.00 35.66 215 LEU A CA 1
ATOM 1713 C C . LEU A 1 215 ? -13.490 -2.426 -31.032 1.00 35.66 215 LEU A C 1
ATOM 1715 O O . LEU A 1 215 ? -14.508 -3.112 -31.139 1.00 35.66 215 LEU A O 1
ATOM 1719 N N . VAL A 1 216 ? -13.309 -1.292 -31.719 1.00 38.34 216 VAL A N 1
ATOM 1720 C CA . VAL A 1 216 ? -14.239 -0.743 -32.727 1.00 38.34 216 VAL A CA 1
ATOM 1721 C C . VAL A 1 216 ? -13.569 -0.596 -34.111 1.00 38.34 216 VAL A C 1
ATOM 1723 O O . VAL A 1 216 ? -14.193 -0.098 -35.044 1.00 38.34 216 VAL A O 1
ATOM 1726 N N . GLU A 1 217 ? -12.348 -1.111 -34.281 1.00 34.78 217 GLU A N 1
ATOM 1727 C CA . GLU A 1 217 ? -11.725 -1.407 -35.586 1.00 34.78 217 GLU A CA 1
ATOM 1728 C C . GLU A 1 217 ? -11.477 -2.914 -35.722 1.00 34.78 217 GLU A C 1
ATOM 1730 O O . GLU A 1 217 ? -11.628 -3.428 -36.854 1.00 34.78 217 GLU A O 1
#

Nearest PDB structures (foldseek):
  3hzj-assembly1_A  TM=8.532E-01  e=3.123E-07  Homo sapiens
  4nc6-assembly1_A  TM=8.483E-01  e=7.720E-07  Homo sapiens
  3hzj-assembly2_B  TM=8.884E-01  e=3.763E-06  Homo sapiens
  3qyb-assembly1_A  TM=8.035E-01  e=1.753E-05  Homo sapiens
  3qye-assembly2_B  TM=8.277E-01  e=3.616E-05  Homo sapiens

InterPro domains:
  IPR000195 Rab-GAP-TBC domain [PF00566] (23-202)
  IPR000195 Rab-GAP-TBC domain [PS50086] (19-217)
  IPR000195 Rab-GAP-TBC domain [SM00164] (16-217)
  IPR035969 Rab-GAP-TBC domain superfamily [SSF47923] (10-175)
  IPR050302 Rab GTPase-activating TBC domain-containing protein [PTHR47219] (9-202)

Radius of gyration: 19.13 Å; Cα contacts (8 Å, |Δi|>4): 211; chains: 1; bounding box: 51×36×61 Å

Mean predicted aligned error: 7.22 Å

Solvent-accessible surface area (backbone atoms only — not comparable to full-atom values): 12320 Å² total; per-residue (Å²): 135,74,84,61,98,72,67,48,77,66,55,48,50,51,49,54,72,54,50,67,58,75,96,46,36,36,65,53,52,50,54,57,31,48,67,68,37,42,71,58,48,62,74,62,41,84,64,46,63,58,57,37,46,66,49,62,80,78,62,86,71,59,66,69,45,56,53,52,49,65,65,43,54,60,70,54,45,52,92,37,84,52,29,55,43,87,85,23,67,47,33,52,42,42,50,46,31,54,53,28,43,24,68,74,38,63,90,58,38,69,46,89,32,50,62,40,52,37,51,60,37,52,77,53,42,54,53,64,58,24,37,50,40,50,50,22,48,56,70,64,73,38,59,76,46,34,58,31,98,78,25,54,47,46,52,52,53,45,52,50,49,52,53,48,33,49,73,75,39,44,71,58,41,52,51,36,57,75,67,71,54,62,63,63,80,69,46,53,60,37,61,52,21,70,33,59,88,77,43,62,79,64,55,65,55,46,64,38,53,59,57,60,61,72,73,77,116

pLDDT: mean 86.96, std 17.14, range [34.78, 98.69]

Foldseek 3Di:
DPPDPDCPPVNLVVVVLLPDPPLCCLVVLLVVLCVQCVVVDVVCDPCNLVVLLVCLVVDPADPVLLVVLVVVQCVQCCPDPQRVDCPRPLSVLLSSLLSSLCVVPVQLRDAPQLSNQLSVSVVRDGSVSSSSSSCSVQPPVFDVCCRHPNNVRLVVVQVVVLVCCCVPPVVVSVVCVVVVNDSCVPCSSCVSNVNSSPDPPCVSVVSSVVVVVVVVD

Secondary structure (DSSP, 8-state):
----TT--HHHHHHHHHT---HHHHHHHHHHHHHHHSHHHHHHH-TTHHHHHHHHTTT--S-HHHHHHHHHHHTTSSTTSTTTSSTTSHHHHHHHHHHHHHHHH-TTT---TTHHHHHHHHHTTS-HHHHHHHHHHIIIIIS-TTSSSSS-HHHHHHHHHHHHHHHHH-HHHHHHHHHTT--HHHHHHHHHHTTTTTTS-TTHHHHHHHHHHHTT--